Protein AF-A0A345Z5B4-F1 (afdb_monomer)

Organism: NCBI:txid216931

Secondary structure (DSSP, 8-state):
-----HHHHHHHHHHHHHTT-TT--SSPPPPHHHHHHHHHHHHHHHHHHHHHHHTT-TT--HHHHHIIIIIHHHHHHHHHHHHHHHHHHHHHHHHTTS-HHHHHHHHHHHHHTS-EEEEEEESSPPP-SS---TTTTS-TT----S---EEEEEETTEEEEEEEE-----BTTB-------EEEEEE--SS-----------SS----TT-EE---S-HHHHHH--EEES-HHHHHHHS-HHHHHHHHHHHTSTTS-EEEEEEEETTEEEEEEE-SS----TT--TT-----SSHHHHHHHHHHHHHHHHHHHHHHHHHHHHTT--

Nearest PDB structures (foldseek):
  4ccv-assembly1_A  TM=4.053E-01  e=4.012E+00  Oryctolagus cuniculus
  5mn2-assembly2_C  TM=2.863E-01  e=9.324E+00  synthetic construct
  9ink-assembly1_B  TM=1.672E-01  e=5.222E+00  Schistocerca gregaria

Solvent-accessible surface area (backbone atoms only — not comparable to full-atom values): 18717 Å² total; per-residue (Å²): 133,88,71,78,53,63,66,55,48,49,56,44,41,53,58,55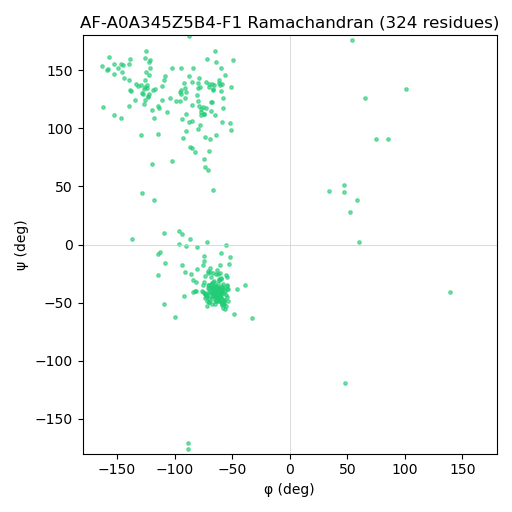,46,57,49,62,37,86,94,45,64,87,56,72,83,66,65,62,60,39,36,54,54,8,51,48,29,46,57,48,25,60,51,55,49,48,54,48,60,76,66,66,56,77,80,63,52,65,69,58,52,46,41,38,72,49,48,35,32,52,53,8,50,48,32,32,50,50,37,52,53,43,46,51,54,42,51,55,52,50,55,74,68,57,61,54,37,63,51,54,37,54,48,47,26,62,69,67,77,49,77,59,76,47,37,44,75,34,72,60,68,70,88,62,98,62,62,85,55,88,70,67,58,57,54,99,88,43,72,77,61,92,65,53,45,16,47,32,37,32,35,97,77,35,43,36,22,44,31,73,47,62,52,57,47,80,49,93,94,41,91,47,79,58,69,56,68,32,38,38,43,37,37,37,56,76,76,96,77,83,90,83,80,79,76,48,73,75,63,76,87,67,55,60,97,62,43,42,80,50,79,66,91,50,69,67,52,52,72,68,40,47,40,31,21,62,41,65,66,56,42,39,71,66,48,39,72,68,38,46,47,51,51,50,65,47,60,70,38,93,89,50,48,42,62,65,35,38,38,39,53,88,74,27,40,39,33,43,30,32,64,90,79,59,86,70,55,81,75,54,44,92,74,68,63,62,86,54,95,47,67,69,58,28,35,50,34,45,46,51,50,53,54,37,52,46,54,49,52,46,50,50,48,57,49,45,57,53,53,62,76,121

InterPro domains:
  IPR021484 Protein of unknown function DUF3137 [PF11335] (194-300)

Structure (mmCIF, N/CA/C/O backbone):
data_AF-A0A345Z5B4-F1
#
_entry.id   AF-A0A345Z5B4-F1
#
loop_
_atom_site.group_PDB
_atom_site.id
_atom_site.type_symbol
_atom_site.label_atom_id
_atom_site.label_alt_id
_atom_site.label_comp_id
_atom_site.label_asym_id
_atom_site.label_entity_id
_atom_site.label_seq_id
_atom_site.pdbx_PDB_ins_code
_atom_site.Cartn_x
_atom_site.Cartn_y
_atom_site.Cartn_z
_atom_site.occupancy
_atom_site.B_iso_or_equiv
_atom_site.auth_seq_id
_atom_site.auth_comp_id
_atom_site.auth_asym_id
_atom_site.auth_atom_id
_atom_site.pdbx_PDB_model_num
ATOM 1 N N . MET A 1 1 ? 2.939 -16.753 15.577 1.00 40.47 1 MET A N 1
ATOM 2 C CA . MET A 1 1 ? 3.025 -17.758 14.491 1.00 40.47 1 MET A CA 1
ATOM 3 C C . MET A 1 1 ? 3.775 -17.146 13.319 1.00 40.47 1 MET A C 1
ATOM 5 O O . MET A 1 1 ? 3.570 -15.964 13.060 1.00 40.47 1 MET A O 1
ATOM 9 N N . ASN A 1 2 ? 4.603 -17.920 12.612 1.00 48.94 2 ASN A N 1
ATOM 10 C CA . ASN A 1 2 ? 5.120 -17.500 11.307 1.00 48.94 2 ASN A CA 1
ATOM 11 C C . ASN A 1 2 ? 3.983 -17.633 10.288 1.00 48.94 2 ASN A C 1
ATOM 13 O O . ASN A 1 2 ? 3.526 -18.741 10.019 1.00 48.94 2 ASN A O 1
ATOM 17 N N . LYS A 1 3 ? 3.494 -16.504 9.770 1.00 66.25 3 LYS A N 1
ATOM 18 C CA . LYS A 1 3 ? 2.427 -16.466 8.761 1.00 66.25 3 LYS A CA 1
ATOM 19 C C . LYS A 1 3 ? 3.011 -16.937 7.427 1.00 66.25 3 LYS A C 1
ATOM 21 O O . LYS A 1 3 ? 3.948 -16.320 6.925 1.00 66.25 3 LYS A O 1
ATOM 26 N N . ASN A 1 4 ? 2.507 -18.050 6.893 1.00 73.81 4 ASN A N 1
ATOM 27 C CA . ASN A 1 4 ? 3.012 -18.620 5.646 1.00 73.81 4 ASN A CA 1
ATOM 28 C C . ASN A 1 4 ? 2.427 -17.863 4.444 1.00 73.81 4 ASN A C 1
ATOM 30 O O . ASN A 1 4 ? 1.297 -18.115 4.036 1.00 73.81 4 ASN A O 1
ATOM 34 N N . TYR A 1 5 ? 3.210 -16.941 3.887 1.00 83.69 5 TYR A N 1
ATOM 35 C CA . TYR A 1 5 ? 2.840 -16.164 2.705 1.00 83.69 5 TYR A CA 1
ATOM 36 C C . TYR A 1 5 ? 3.385 -16.752 1.385 1.00 83.69 5 TYR A C 1
ATOM 38 O O . TYR A 1 5 ? 3.303 -16.081 0.357 1.00 83.69 5 TYR A O 1
ATOM 46 N N . GLU A 1 6 ? 3.911 -17.984 1.350 1.00 85.38 6 GLU A N 1
ATOM 47 C CA . GLU A 1 6 ? 4.388 -18.586 0.088 1.00 85.38 6 GLU A CA 1
ATOM 48 C C . GLU A 1 6 ? 3.251 -18.765 -0.933 1.00 85.38 6 GLU A C 1
ATOM 50 O O . GLU A 1 6 ? 3.449 -18.545 -2.125 1.00 85.38 6 GLU A O 1
ATOM 55 N N . SER A 1 7 ? 2.025 -19.042 -0.475 1.00 88.00 7 SER A N 1
ATOM 56 C CA . SER A 1 7 ? 0.824 -19.047 -1.324 1.00 88.00 7 SER A CA 1
ATOM 57 C C . SER A 1 7 ? 0.539 -17.674 -1.947 1.00 88.00 7 SER A C 1
ATOM 59 O O . SER A 1 7 ? 0.210 -17.592 -3.127 1.00 88.00 7 SER A O 1
ATOM 61 N N . LEU A 1 8 ? 0.733 -16.582 -1.198 1.00 93.06 8 LEU A N 1
ATOM 62 C CA . LEU A 1 8 ? 0.648 -15.213 -1.718 1.00 93.06 8 LEU A CA 1
ATOM 63 C C . LEU A 1 8 ? 1.770 -14.930 -2.730 1.00 93.06 8 LEU A C 1
ATOM 65 O O . LEU A 1 8 ? 1.514 -14.306 -3.759 1.00 93.06 8 LEU A O 1
ATOM 69 N N . LYS A 1 9 ? 3.000 -15.396 -2.477 1.00 94.50 9 LYS A N 1
ATOM 70 C CA . LYS A 1 9 ? 4.123 -15.224 -3.411 1.00 94.50 9 LYS A CA 1
ATOM 71 C C . LYS A 1 9 ? 3.890 -15.975 -4.726 1.00 94.50 9 LYS A C 1
ATOM 73 O O . LYS A 1 9 ? 4.095 -15.396 -5.792 1.00 94.50 9 LYS A O 1
ATOM 78 N N . GLN A 1 10 ? 3.407 -17.214 -4.652 1.00 94.62 10 GLN A N 1
ATOM 79 C CA . GLN A 1 10 ? 3.037 -18.026 -5.811 1.00 94.62 10 GLN A CA 1
ATOM 80 C C . GLN A 1 10 ? 1.893 -17.383 -6.613 1.00 94.62 10 GLN A C 1
ATOM 82 O O . GLN A 1 10 ? 2.007 -17.240 -7.828 1.00 94.62 10 GLN A O 1
ATOM 87 N N . LEU A 1 11 ? 0.853 -16.883 -5.937 1.00 94.56 11 LEU A N 1
ATOM 88 C CA . LEU A 1 11 ? -0.276 -16.187 -6.568 1.00 94.56 11 LEU A CA 1
ATOM 89 C C . LEU A 1 11 ? 0.155 -14.928 -7.344 1.00 94.56 11 LEU A C 1
ATOM 91 O O . LEU A 1 11 ? -0.376 -14.641 -8.416 1.00 94.56 11 LEU A O 1
ATOM 95 N N . ILE A 1 12 ? 1.128 -14.179 -6.810 1.00 95.31 12 ILE A N 1
ATOM 96 C CA . ILE A 1 12 ? 1.732 -13.024 -7.493 1.00 95.31 12 ILE A CA 1
ATOM 97 C C . ILE A 1 12 ? 2.589 -13.486 -8.681 1.00 95.31 12 ILE A C 1
ATOM 99 O O . ILE A 1 12 ? 2.607 -12.814 -9.712 1.00 95.31 12 ILE A O 1
ATOM 103 N N . LYS A 1 13 ? 3.299 -14.615 -8.559 1.00 95.25 13 LYS A N 1
ATOM 104 C CA . LYS A 1 13 ? 4.126 -15.170 -9.639 1.00 95.25 13 LYS A CA 1
ATOM 105 C C . LYS A 1 13 ? 3.290 -15.598 -10.842 1.00 95.25 13 LYS A C 1
ATOM 107 O O . LYS A 1 13 ? 3.610 -15.192 -11.955 1.00 95.25 13 LYS A O 1
ATOM 112 N N . GLU A 1 14 ? 2.208 -16.333 -10.615 1.00 93.12 14 GLU A N 1
ATOM 113 C CA . GLU A 1 14 ? 1.293 -16.793 -11.668 1.00 93.12 14 GLU A CA 1
ATOM 114 C C . GLU A 1 14 ? 0.698 -15.614 -12.457 1.00 93.12 14 GLU A C 1
ATOM 116 O O . GLU A 1 14 ? 0.832 -15.564 -13.681 1.00 93.12 14 GLU A O 1
ATOM 121 N N . ASP A 1 15 ? 0.150 -14.609 -11.763 1.00 92.00 15 ASP A N 1
ATOM 122 C CA . ASP A 1 15 ? -0.402 -13.399 -12.390 1.00 92.00 15 ASP A CA 1
ATOM 123 C C . ASP A 1 15 ? 0.670 -12.577 -13.141 1.00 92.00 15 ASP A C 1
ATOM 125 O O . ASP A 1 15 ? 0.395 -12.019 -14.207 1.00 92.00 15 ASP A O 1
ATOM 129 N N . VAL A 1 16 ? 1.903 -12.489 -12.622 1.00 91.31 16 VAL A N 1
ATOM 130 C CA . VAL A 1 16 ? 3.012 -11.784 -13.299 1.00 91.31 16 VAL A CA 1
ATOM 131 C C . VAL A 1 16 ? 3.483 -12.537 -14.544 1.00 91.31 16 VAL A C 1
ATOM 133 O O . VAL A 1 16 ? 3.765 -11.901 -15.563 1.00 91.31 16 VAL A O 1
ATOM 136 N N . GLU A 1 17 ? 3.559 -13.867 -14.505 1.00 90.75 17 GLU A N 1
ATOM 137 C CA . GLU A 1 17 ? 3.902 -14.674 -15.678 1.00 90.75 17 GLU A CA 1
ATOM 138 C C . GLU A 1 17 ? 2.821 -14.587 -16.763 1.00 90.75 17 GLU A C 1
ATOM 140 O O . GLU A 1 17 ? 3.153 -14.363 -17.929 1.00 90.75 17 GLU A O 1
ATOM 145 N N . ASP A 1 18 ? 1.540 -14.676 -16.400 1.00 88.69 18 ASP A N 1
ATOM 146 C CA . ASP A 1 18 ? 0.411 -14.579 -17.339 1.00 88.69 18 ASP A CA 1
ATOM 147 C C . ASP A 1 18 ? 0.333 -13.227 -18.068 1.00 88.69 18 ASP A C 1
ATOM 149 O O . ASP A 1 18 ? -0.078 -13.173 -19.231 1.00 88.69 18 ASP A O 1
ATOM 153 N N . VAL A 1 19 ? 0.802 -12.141 -17.444 1.00 87.50 19 VAL A N 1
ATOM 154 C CA . VAL A 1 19 ? 0.941 -10.821 -18.090 1.00 87.50 19 VAL A CA 1
ATOM 155 C C . VAL A 1 19 ? 2.042 -10.790 -19.166 1.00 87.50 19 VAL A C 1
ATOM 157 O O . VAL A 1 19 ? 2.009 -9.920 -20.044 1.00 87.50 19 VAL A O 1
ATOM 160 N N . PHE A 1 20 ? 2.999 -11.725 -19.139 1.00 84.88 20 PHE A N 1
ATOM 161 C CA . PHE A 1 20 ? 4.126 -11.783 -20.081 1.00 84.88 20 PHE A CA 1
ATOM 162 C C . PHE A 1 20 ? 4.147 -13.011 -21.013 1.00 84.88 20 PHE A C 1
ATOM 164 O O . PHE A 1 20 ? 4.956 -13.013 -21.945 1.00 84.88 20 PHE A O 1
ATOM 171 N N . LYS A 1 21 ? 3.279 -14.019 -20.829 1.00 82.00 21 LYS A N 1
ATOM 172 C CA . LYS A 1 21 ? 3.204 -15.214 -21.699 1.00 82.00 21 LYS A CA 1
ATOM 173 C C . LYS A 1 21 ? 2.912 -14.853 -23.165 1.00 82.00 21 LYS A C 1
ATOM 175 O O . LYS A 1 21 ? 2.074 -14.007 -23.476 1.00 82.00 21 LYS A O 1
ATOM 180 N N . ASP A 1 22 ? 3.606 -15.524 -24.088 1.00 59.34 22 ASP A N 1
ATOM 181 C CA . ASP A 1 22 ? 3.708 -15.130 -25.503 1.00 59.34 22 ASP A CA 1
ATOM 182 C C . ASP A 1 22 ? 2.391 -15.104 -26.295 1.00 59.34 22 ASP A C 1
ATOM 184 O O . ASP A 1 22 ? 2.302 -14.354 -27.275 1.00 59.34 22 ASP A O 1
ATOM 188 N N . SER A 1 23 ? 1.394 -15.890 -25.878 1.00 48.19 23 SER A N 1
ATOM 189 C CA . SER A 1 23 ? 0.034 -15.919 -26.435 1.00 48.19 23 SER A CA 1
ATOM 190 C C . SER A 1 23 ? -0.824 -14.722 -26.008 1.00 48.19 23 SER A C 1
ATOM 192 O O . SER A 1 23 ? -1.833 -14.434 -26.645 1.00 48.19 23 SER A O 1
ATOM 194 N N . ASN A 1 24 ? -0.427 -14.007 -24.950 1.00 51.78 24 ASN A N 1
ATOM 195 C CA . ASN A 1 24 ? -1.251 -13.014 -24.265 1.00 51.78 24 ASN A CA 1
ATOM 196 C C . ASN A 1 24 ? -0.516 -11.666 -24.120 1.00 51.78 24 ASN A C 1
ATOM 198 O O . ASN A 1 24 ? -0.550 -11.023 -23.073 1.00 51.78 24 ASN A O 1
ATOM 202 N N . LYS A 1 25 ? 0.151 -11.222 -25.200 1.00 56.88 25 LYS A N 1
ATOM 203 C CA . LYS A 1 25 ? 0.990 -10.002 -25.308 1.00 56.88 25 LYS A CA 1
ATOM 204 C C . LYS A 1 25 ? 0.229 -8.664 -25.184 1.00 56.88 25 LYS A C 1
ATOM 206 O O . LYS A 1 25 ? 0.482 -7.713 -25.927 1.00 56.88 25 LYS A O 1
ATOM 211 N N . LYS A 1 26 ? -0.653 -8.539 -24.190 1.00 61.16 26 LYS A N 1
ATOM 212 C CA . LYS A 1 26 ? -1.357 -7.302 -23.806 1.00 61.16 26 LYS A CA 1
ATOM 213 C C . LYS A 1 26 ? -0.387 -6.142 -23.525 1.00 61.16 26 LYS A C 1
ATOM 215 O O . LYS A 1 26 ? -0.737 -4.971 -23.713 1.00 61.16 26 LYS A O 1
ATOM 220 N N . ILE A 1 27 ? 0.843 -6.457 -23.096 1.00 72.62 27 ILE A N 1
ATOM 221 C CA . ILE A 1 27 ? 1.906 -5.486 -22.824 1.00 72.62 27 ILE A CA 1
ATOM 222 C C . ILE A 1 27 ? 3.267 -5.999 -23.326 1.00 72.62 27 ILE A C 1
ATOM 224 O O . ILE A 1 27 ? 3.793 -6.991 -22.831 1.00 72.62 27 ILE A O 1
ATOM 228 N N . ARG A 1 28 ? 3.899 -5.273 -24.258 1.00 78.06 28 ARG A N 1
ATOM 229 C CA . ARG A 1 28 ? 5.297 -5.505 -24.664 1.00 78.06 28 ARG A CA 1
ATOM 230 C C . ARG A 1 28 ? 6.237 -4.582 -23.885 1.00 78.06 28 ARG A C 1
ATOM 232 O O . ARG A 1 28 ? 6.008 -3.376 -23.829 1.00 78.06 28 ARG A O 1
ATOM 239 N N . ARG A 1 29 ? 7.305 -5.143 -23.311 1.00 83.31 29 ARG A N 1
ATOM 240 C CA . ARG A 1 29 ? 8.368 -4.399 -22.606 1.00 83.31 29 ARG A CA 1
ATOM 241 C C . ARG A 1 29 ? 9.090 -3.422 -23.561 1.00 83.31 29 ARG A C 1
ATOM 243 O O . ARG A 1 29 ? 9.362 -3.812 -24.699 1.00 83.31 29 ARG A O 1
ATOM 250 N N . PRO A 1 30 ? 9.427 -2.188 -23.132 1.00 84.38 30 PRO A N 1
ATOM 251 C CA . PRO A 1 30 ? 10.140 -1.219 -23.968 1.00 84.38 30 PRO A CA 1
ATOM 252 C C . PRO A 1 30 ? 11.573 -1.686 -24.246 1.00 84.38 30 PRO A C 1
ATOM 254 O O . PRO A 1 30 ? 12.263 -2.173 -23.345 1.00 84.38 30 PRO A O 1
ATOM 257 N N . TRP A 1 31 ? 12.048 -1.524 -25.483 1.00 86.81 31 TRP A N 1
ATOM 258 C CA . TRP A 1 31 ? 13.396 -1.962 -25.851 1.00 86.81 31 TRP A CA 1
ATOM 259 C C . TRP A 1 31 ? 14.455 -0.984 -25.334 1.00 86.81 31 TRP A C 1
ATOM 261 O O . TRP A 1 31 ? 14.513 0.173 -25.748 1.00 86.81 31 TRP A O 1
ATOM 271 N N . LEU A 1 32 ? 15.321 -1.470 -24.441 1.00 87.44 32 LEU A N 1
ATOM 272 C CA . LEU A 1 32 ? 16.385 -0.679 -23.813 1.00 87.44 32 LEU A CA 1
ATOM 273 C C . LEU A 1 32 ? 17.390 -0.103 -24.826 1.00 87.44 32 LEU A C 1
ATOM 275 O O . LEU A 1 32 ? 17.999 0.928 -24.549 1.00 87.44 32 LEU A O 1
ATOM 279 N N . GLY A 1 33 ? 17.530 -0.735 -25.998 1.00 86.50 33 GLY A N 1
ATOM 280 C CA . GLY A 1 33 ? 18.405 -0.267 -27.073 1.00 86.50 33 GLY A CA 1
ATOM 281 C C . GLY A 1 33 ? 18.117 1.174 -27.493 1.00 86.50 33 GLY A C 1
ATOM 282 O O . GLY A 1 33 ? 19.061 1.934 -27.662 1.00 86.50 33 GLY A O 1
ATOM 283 N N . PHE A 1 34 ? 16.849 1.606 -27.534 1.00 88.12 34 PHE A N 1
ATOM 284 C CA . PHE A 1 34 ? 16.505 3.001 -27.848 1.00 88.12 34 PHE A CA 1
ATOM 285 C C . PHE A 1 34 ? 17.103 4.002 -26.847 1.00 88.12 34 PHE A C 1
ATOM 287 O O . PHE A 1 34 ? 17.587 5.055 -27.250 1.00 88.12 34 PHE A O 1
ATOM 294 N N . PHE A 1 35 ? 17.136 3.668 -25.553 1.00 90.38 35 PHE A N 1
ATOM 295 C CA . PHE A 1 35 ? 17.764 4.527 -24.547 1.00 90.38 35 PHE A CA 1
ATOM 296 C C . PHE A 1 35 ? 19.290 4.513 -24.651 1.00 90.38 35 PHE A C 1
ATOM 298 O O . PHE A 1 35 ? 19.911 5.569 -24.598 1.00 90.38 35 PHE A O 1
ATOM 305 N N . ILE A 1 36 ? 19.891 3.331 -24.823 1.00 91.38 36 ILE A N 1
ATOM 306 C CA . ILE A 1 36 ? 21.351 3.179 -24.910 1.00 91.38 36 ILE A CA 1
ATOM 307 C C . ILE A 1 36 ? 21.888 3.890 -26.159 1.00 91.38 36 ILE A C 1
ATOM 309 O O . ILE A 1 36 ? 22.771 4.732 -26.038 1.00 91.38 36 ILE A O 1
ATOM 313 N N . ILE A 1 37 ? 21.309 3.624 -27.334 1.00 91.19 37 ILE A N 1
ATOM 314 C CA . ILE A 1 37 ? 21.655 4.304 -28.591 1.00 91.19 37 ILE A CA 1
ATOM 315 C C . ILE A 1 37 ? 21.397 5.810 -28.460 1.00 91.19 37 ILE A C 1
ATOM 317 O O . ILE A 1 37 ? 22.245 6.606 -28.852 1.00 91.19 37 ILE A O 1
ATOM 321 N N . GLY A 1 38 ? 20.276 6.207 -27.847 1.00 89.25 38 GLY A N 1
ATOM 322 C CA . GLY A 1 38 ? 19.945 7.611 -27.618 1.00 89.25 38 GLY A CA 1
ATOM 323 C C . GLY A 1 38 ? 21.015 8.365 -26.822 1.00 89.25 38 GLY A C 1
ATOM 324 O O . GLY A 1 38 ? 21.512 9.398 -27.265 1.00 89.25 38 GLY A O 1
ATOM 325 N N . VAL A 1 39 ? 21.427 7.808 -25.681 1.00 91.38 39 VAL A N 1
ATOM 326 C CA . VAL A 1 39 ? 22.487 8.369 -24.826 1.00 91.38 39 VAL A CA 1
ATOM 327 C C . VAL A 1 39 ? 23.852 8.349 -25.522 1.00 91.38 39 VAL A C 1
ATOM 329 O O . VAL A 1 39 ? 24.583 9.335 -25.445 1.00 91.38 39 VAL A O 1
ATOM 332 N N . ILE A 1 40 ? 24.185 7.275 -26.246 1.00 91.69 40 ILE A N 1
ATOM 333 C CA . ILE A 1 40 ? 25.433 7.174 -27.017 1.00 91.69 40 ILE A CA 1
ATOM 334 C C . ILE A 1 40 ? 25.518 8.282 -28.076 1.00 91.69 40 ILE A C 1
ATOM 336 O O . ILE A 1 40 ? 26.547 8.947 -28.163 1.00 91.69 40 ILE A O 1
ATOM 340 N N . LEU A 1 41 ? 24.446 8.537 -28.833 1.00 89.94 41 LEU A N 1
ATOM 341 C CA . LEU A 1 41 ? 24.424 9.591 -29.856 1.00 89.94 41 LEU A CA 1
ATOM 342 C C . LEU A 1 41 ? 24.569 11.004 -29.263 1.00 89.94 41 LEU A C 1
ATOM 344 O O . LEU A 1 41 ? 25.235 11.843 -29.867 1.00 89.94 41 LEU A O 1
ATOM 348 N N . ILE A 1 42 ? 24.009 11.254 -28.072 1.00 90.06 42 ILE A N 1
ATOM 349 C CA . ILE A 1 42 ? 24.168 12.530 -27.350 1.00 90.06 42 ILE A CA 1
ATOM 350 C C . ILE A 1 42 ? 25.610 12.718 -26.852 1.00 90.06 42 ILE A C 1
ATOM 352 O O . ILE A 1 42 ? 26.128 13.827 -26.918 1.00 90.06 42 ILE A O 1
ATOM 356 N N . ILE A 1 43 ? 26.257 11.663 -26.341 1.00 89.12 43 ILE A N 1
ATOM 357 C CA . ILE A 1 43 ? 27.587 11.759 -25.709 1.00 89.12 43 ILE A CA 1
ATOM 358 C C . ILE A 1 43 ? 28.725 11.709 -26.737 1.00 89.12 43 ILE A C 1
ATOM 360 O O . ILE A 1 43 ? 29.692 12.458 -26.614 1.00 89.12 43 ILE A O 1
ATOM 364 N N . ILE A 1 44 ? 28.632 10.858 -27.762 1.00 86.69 44 ILE A N 1
ATOM 365 C CA . ILE A 1 44 ? 29.707 10.695 -28.753 1.00 86.69 44 ILE A CA 1
ATOM 366 C C . ILE A 1 44 ? 29.771 11.885 -29.724 1.00 86.69 44 ILE A C 1
ATOM 368 O O . ILE A 1 44 ? 30.869 12.269 -30.123 1.00 86.69 44 ILE A O 1
ATOM 372 N N . SER A 1 45 ? 28.638 12.520 -30.049 1.00 83.50 45 SER A N 1
ATOM 373 C CA . SER A 1 45 ? 28.578 13.727 -30.892 1.00 83.50 45 SER A CA 1
ATOM 374 C C . SER A 1 45 ? 29.576 14.835 -30.473 1.00 83.50 45 SER A C 1
ATOM 376 O O . SER A 1 45 ? 30.454 15.163 -31.281 1.00 83.50 45 SER A O 1
ATOM 378 N N . PRO A 1 46 ? 29.533 15.383 -29.238 1.00 81.00 46 PRO A N 1
ATOM 379 C CA . PRO A 1 46 ? 30.451 16.438 -28.809 1.00 81.00 46 PRO A CA 1
ATOM 380 C C . PRO A 1 46 ? 31.891 15.944 -28.613 1.00 81.00 46 PRO A C 1
ATOM 382 O O . PRO A 1 46 ? 32.816 16.742 -28.743 1.00 81.00 46 PRO A O 1
ATOM 385 N N . ILE A 1 47 ? 32.111 14.650 -28.344 1.00 84.56 47 ILE A N 1
ATOM 386 C CA . ILE A 1 47 ? 33.461 14.069 -28.232 1.00 84.56 47 ILE A CA 1
ATOM 387 C C . ILE A 1 47 ? 34.136 14.022 -29.609 1.00 84.56 47 ILE A C 1
ATOM 389 O O . ILE A 1 47 ? 35.256 14.510 -29.753 1.00 84.56 47 ILE A O 1
ATOM 393 N N . ILE A 1 48 ? 33.448 13.503 -30.634 1.00 81.94 48 ILE A N 1
ATOM 394 C CA . ILE A 1 48 ? 33.951 13.511 -32.017 1.00 81.94 48 ILE A CA 1
ATOM 395 C C . ILE A 1 48 ? 34.164 14.955 -32.484 1.00 81.94 48 ILE A C 1
ATOM 397 O O . ILE A 1 48 ? 35.218 15.266 -33.032 1.00 81.94 48 ILE A O 1
ATOM 401 N N . TRP A 1 49 ? 33.213 15.855 -32.214 1.00 78.69 49 TRP A N 1
ATOM 402 C CA . TRP A 1 49 ? 33.360 17.277 -32.535 1.00 78.69 49 TRP A CA 1
ATOM 403 C C . TRP A 1 49 ? 34.604 17.904 -31.886 1.00 78.69 49 TRP A C 1
ATOM 405 O O . TRP A 1 49 ? 35.407 18.532 -32.577 1.00 78.69 49 TRP A O 1
ATOM 415 N N . GLY A 1 50 ? 34.813 17.675 -30.586 1.00 80.56 50 GLY A N 1
ATOM 416 C CA . GLY A 1 50 ? 35.991 18.147 -29.858 1.00 80.56 50 GLY A CA 1
ATOM 417 C C . GLY A 1 50 ? 37.297 17.658 -30.485 1.00 80.56 50 GLY A C 1
ATOM 418 O O . GLY A 1 50 ? 38.174 18.470 -30.771 1.00 80.56 50 GLY A O 1
ATOM 419 N N . ILE A 1 51 ? 37.398 16.362 -30.797 1.00 81.75 51 ILE A N 1
ATOM 420 C CA . ILE A 1 51 ? 38.586 15.771 -31.437 1.00 81.75 51 ILE A CA 1
ATOM 421 C C . ILE A 1 51 ? 38.833 16.378 -32.830 1.00 81.75 51 ILE A C 1
ATOM 423 O O . ILE A 1 51 ? 39.964 16.750 -33.146 1.00 81.75 51 ILE A O 1
ATOM 427 N N . LEU A 1 52 ? 37.790 16.541 -33.650 1.00 75.00 52 LEU A N 1
ATOM 428 C CA . LEU A 1 52 ? 37.908 17.108 -35.001 1.00 75.00 52 LEU A CA 1
ATOM 429 C C . LEU A 1 52 ? 38.283 18.599 -34.995 1.00 75.00 52 LEU A C 1
ATOM 431 O O . LEU A 1 52 ? 39.031 19.049 -35.861 1.00 75.00 52 LEU A O 1
ATOM 435 N N . THR A 1 53 ? 37.812 19.365 -34.007 1.00 73.56 53 THR A N 1
ATOM 436 C CA . THR A 1 53 ? 38.228 20.769 -33.837 1.00 73.56 53 THR A CA 1
ATOM 437 C C . THR A 1 53 ? 39.651 20.896 -33.291 1.00 73.56 53 THR A C 1
ATOM 439 O O . THR A 1 53 ? 40.426 21.690 -33.815 1.00 73.56 53 THR A O 1
ATOM 442 N N . ALA A 1 54 ? 40.040 20.078 -32.307 1.00 76.81 54 ALA A N 1
ATOM 443 C CA . ALA A 1 54 ? 41.377 20.110 -31.709 1.00 76.81 54 ALA A CA 1
ATOM 444 C C . ALA A 1 54 ? 42.492 19.631 -32.659 1.00 76.81 54 ALA A C 1
ATOM 446 O O . ALA A 1 54 ? 43.649 20.002 -32.488 1.00 76.81 54 ALA A O 1
ATOM 447 N N . THR A 1 55 ? 42.156 18.826 -33.672 1.00 76.12 55 THR A N 1
ATOM 448 C CA . THR A 1 55 ? 43.106 18.332 -34.687 1.00 76.12 55 THR A CA 1
ATOM 449 C C . THR A 1 55 ? 43.304 19.286 -35.871 1.00 76.12 55 THR A C 1
ATOM 451 O O . THR A 1 55 ? 44.022 18.941 -36.807 1.00 76.12 55 THR A O 1
ATOM 454 N N . ASN A 1 56 ? 42.702 20.486 -35.847 1.00 63.00 56 ASN A N 1
ATOM 455 C CA . ASN A 1 56 ? 42.797 21.504 -36.905 1.00 63.00 56 ASN A CA 1
ATOM 456 C C . ASN A 1 56 ? 42.464 20.995 -38.328 1.00 63.00 56 ASN A C 1
ATOM 458 O O . ASN A 1 56 ? 42.919 21.564 -39.321 1.00 63.00 56 ASN A O 1
ATOM 462 N N . GLN A 1 57 ? 41.614 19.967 -38.455 1.00 60.25 57 GLN A N 1
ATOM 463 C CA . GLN A 1 57 ? 41.113 19.484 -39.749 1.00 60.25 57 GLN A CA 1
ATOM 464 C C . GLN A 1 57 ? 40.055 20.447 -40.318 1.00 60.25 57 GLN A C 1
ATOM 466 O O . GLN A 1 57 ? 38.848 20.184 -40.310 1.00 60.25 57 GLN A O 1
ATOM 471 N N . ALA A 1 58 ? 40.521 21.601 -40.804 1.00 52.94 58 ALA A N 1
ATOM 472 C CA . ALA A 1 58 ? 39.690 22.708 -41.280 1.00 52.94 58 ALA A CA 1
ATOM 473 C C . ALA A 1 58 ? 38.677 22.286 -42.365 1.00 52.94 58 ALA A C 1
ATOM 475 O O . ALA A 1 58 ? 37.536 22.761 -42.365 1.00 52.94 58 ALA A O 1
ATOM 476 N N . GLU A 1 59 ? 39.067 21.334 -43.218 1.00 59.94 59 GLU A N 1
ATOM 477 C CA . GLU A 1 59 ? 38.315 20.840 -44.380 1.00 59.94 59 GLU A CA 1
ATOM 478 C C . GLU A 1 59 ? 37.085 19.975 -44.047 1.00 59.94 59 GLU A C 1
ATOM 480 O O . GLU A 1 59 ? 36.383 19.532 -44.957 1.00 59.94 59 GLU A O 1
ATOM 485 N N . PHE A 1 60 ? 36.751 19.756 -42.767 1.00 62.38 60 PHE A N 1
ATOM 486 C CA . PHE A 1 60 ? 35.511 19.058 -42.411 1.00 62.38 60 PHE A CA 1
ATOM 487 C C . PHE A 1 60 ? 34.283 19.804 -42.969 1.00 62.38 60 PHE A C 1
ATOM 489 O O . PHE A 1 60 ? 33.898 20.864 -42.464 1.00 62.38 60 PHE A O 1
ATOM 496 N N . ASN A 1 61 ? 33.676 19.258 -44.028 1.00 72.94 61 ASN A N 1
ATOM 497 C CA . ASN A 1 61 ? 32.548 19.850 -44.753 1.00 72.94 61 ASN A CA 1
ATOM 498 C C . ASN A 1 61 ? 31.416 20.251 -43.787 1.00 72.94 61 ASN A C 1
ATOM 500 O O . ASN A 1 61 ? 31.045 19.474 -42.905 1.00 72.94 61 ASN A O 1
ATOM 504 N N . SER A 1 62 ? 30.856 21.452 -43.976 1.00 72.75 62 SER A N 1
ATOM 505 C CA . SER A 1 62 ? 29.773 22.024 -43.160 1.00 72.75 62 SER A CA 1
ATOM 506 C C . SER A 1 62 ? 28.630 21.036 -42.884 1.00 72.75 62 SER A C 1
ATOM 508 O O . SER A 1 62 ? 28.150 20.950 -41.756 1.00 72.75 62 SER A O 1
ATOM 510 N N . TRP A 1 63 ? 28.266 20.197 -43.861 1.00 76.38 63 TRP A N 1
ATOM 511 C CA . TRP A 1 63 ? 27.248 19.155 -43.687 1.00 76.38 63 TRP A CA 1
ATOM 512 C C . TRP A 1 63 ? 27.581 18.127 -42.599 1.00 76.38 63 TRP A C 1
ATOM 514 O O . TRP A 1 63 ? 26.703 17.772 -41.815 1.00 76.38 63 TRP A O 1
ATOM 524 N N . TRP A 1 64 ? 28.840 17.695 -42.482 1.00 77.06 64 TRP A N 1
ATOM 525 C CA . TRP A 1 64 ? 29.272 16.819 -41.388 1.00 77.06 64 TRP A CA 1
ATOM 526 C C . TRP A 1 64 ? 29.287 17.549 -40.043 1.00 77.06 64 TRP A C 1
ATOM 528 O O . TRP A 1 64 ? 28.928 16.954 -39.028 1.00 77.06 64 TRP A O 1
ATOM 538 N N . LYS A 1 65 ? 29.635 18.844 -40.031 1.00 74.62 65 LYS A N 1
ATOM 539 C CA . LYS A 1 65 ? 29.578 19.689 -38.825 1.00 74.62 65 LYS A CA 1
ATOM 540 C C . LYS A 1 65 ? 28.131 19.790 -38.305 1.00 74.62 65 LYS A C 1
ATOM 542 O O . LYS A 1 65 ? 27.881 19.542 -37.128 1.00 74.62 65 LYS A O 1
ATOM 547 N N . ILE A 1 66 ? 27.169 20.043 -39.198 1.00 78.50 66 ILE A N 1
ATOM 548 C CA . ILE A 1 66 ? 25.722 20.061 -38.908 1.00 78.50 66 ILE A CA 1
ATOM 549 C C . ILE A 1 66 ? 25.230 18.683 -38.437 1.00 78.50 66 ILE A C 1
ATOM 551 O O . ILE A 1 66 ? 24.520 18.593 -37.432 1.00 78.50 66 ILE A O 1
ATOM 555 N N . LEU A 1 67 ? 25.620 17.604 -39.124 1.00 81.56 67 LEU A N 1
ATOM 556 C CA . LEU A 1 67 ? 25.200 16.244 -38.781 1.00 81.56 67 LEU A CA 1
ATOM 557 C C . LEU A 1 67 ? 25.673 15.840 -37.379 1.00 81.56 67 LEU A C 1
ATOM 559 O O . LEU A 1 67 ? 24.867 15.372 -36.575 1.00 81.56 67 LEU A O 1
ATOM 563 N N . LEU A 1 68 ? 26.952 16.061 -37.069 1.00 80.00 68 LEU A N 1
ATOM 564 C CA . LEU A 1 68 ? 27.525 15.723 -35.769 1.00 80.00 68 LEU A CA 1
ATOM 565 C C . LEU A 1 68 ? 26.948 16.591 -34.650 1.00 80.00 68 LEU A C 1
ATOM 567 O O . LEU A 1 68 ? 26.497 16.035 -33.656 1.00 80.00 68 LEU A O 1
ATOM 571 N N . VAL A 1 69 ? 26.944 17.920 -34.789 1.00 79.62 69 VAL A N 1
ATOM 572 C CA . VAL A 1 69 ? 26.621 18.840 -33.679 1.00 79.62 69 VAL A CA 1
ATOM 573 C C . VAL A 1 69 ? 25.114 19.013 -33.462 1.00 79.62 69 VAL A C 1
ATOM 575 O O . VAL A 1 69 ? 24.688 19.188 -32.324 1.00 79.62 69 VAL A O 1
ATOM 578 N N . MET A 1 70 ? 24.292 18.948 -34.516 1.00 81.38 70 MET A N 1
ATOM 579 C CA . MET A 1 70 ? 22.837 19.141 -34.405 1.00 81.38 70 MET A CA 1
ATOM 580 C C . MET A 1 70 ? 22.042 17.849 -34.616 1.00 81.38 70 MET A C 1
ATOM 582 O O . MET A 1 70 ? 21.202 17.511 -33.783 1.00 81.38 70 MET A O 1
ATOM 586 N N . VAL A 1 71 ? 22.290 17.102 -35.696 1.00 86.19 71 VAL A N 1
ATOM 587 C CA . VAL A 1 71 ? 21.401 15.985 -36.073 1.00 86.19 71 VAL A CA 1
ATOM 588 C C . VAL A 1 71 ? 21.535 14.789 -35.123 1.00 86.19 71 VAL A C 1
ATOM 590 O O . VAL A 1 71 ? 20.518 14.294 -34.633 1.00 86.19 71 VAL A O 1
ATOM 593 N N . LEU A 1 72 ? 22.755 14.333 -34.809 1.00 88.25 72 LEU A N 1
ATOM 594 C CA . LEU A 1 72 ? 22.939 13.165 -33.933 1.00 88.25 72 LEU A CA 1
ATOM 595 C C . LEU A 1 72 ? 22.427 13.386 -32.492 1.00 88.25 72 LEU A C 1
ATOM 597 O O . LEU A 1 72 ? 21.712 12.505 -32.011 1.00 88.25 72 LEU A O 1
ATOM 601 N N . PRO A 1 73 ? 22.668 14.527 -31.807 1.00 89.56 73 PRO A N 1
ATOM 602 C CA . PRO A 1 73 ? 22.074 14.794 -30.495 1.00 89.56 73 PRO A CA 1
ATOM 603 C C . PRO A 1 73 ? 20.550 14.874 -30.516 1.00 89.56 73 PRO A C 1
ATOM 605 O O . PRO A 1 73 ? 19.914 14.375 -29.591 1.00 89.56 73 PRO A O 1
ATOM 608 N N . VAL A 1 74 ? 19.949 15.448 -31.565 1.00 90.69 74 VAL A N 1
ATOM 609 C CA . VAL A 1 74 ? 18.483 15.533 -31.696 1.00 90.69 74 VAL A CA 1
ATOM 610 C C . VAL A 1 74 ? 17.868 14.146 -31.901 1.00 90.69 74 VAL A C 1
ATOM 612 O O . VAL A 1 74 ? 16.905 13.804 -31.212 1.00 90.69 74 VAL A O 1
ATOM 615 N N . ILE A 1 75 ? 18.455 13.303 -32.760 1.00 92.44 75 ILE A N 1
ATOM 616 C CA . ILE A 1 75 ? 18.044 11.893 -32.902 1.00 92.44 75 ILE A CA 1
ATOM 617 C C . ILE A 1 75 ? 18.250 11.142 -31.578 1.00 92.44 75 ILE A C 1
ATOM 619 O O . ILE A 1 75 ? 17.371 10.398 -31.143 1.00 92.44 75 ILE A O 1
ATOM 623 N N . GLY A 1 76 ? 19.378 11.364 -30.900 1.00 91.12 76 GLY A N 1
ATOM 624 C CA . GLY A 1 76 ? 19.685 10.725 -29.624 1.00 91.12 76 GLY A CA 1
ATOM 625 C C . GLY A 1 76 ? 18.680 11.075 -28.521 1.00 91.12 76 GLY A C 1
ATOM 626 O O . GLY A 1 76 ? 18.144 10.187 -27.850 1.00 91.12 76 GLY A O 1
ATOM 627 N N . ALA A 1 77 ? 18.348 12.361 -28.395 1.00 91.81 77 ALA A N 1
ATOM 628 C CA . ALA A 1 77 ? 17.332 12.871 -27.480 1.00 91.81 77 ALA A CA 1
ATOM 629 C C . ALA A 1 77 ? 15.931 12.343 -27.824 1.00 91.81 77 ALA A C 1
ATOM 631 O O . ALA A 1 77 ? 15.188 11.956 -26.919 1.00 91.81 77 ALA A O 1
ATOM 632 N N . PHE A 1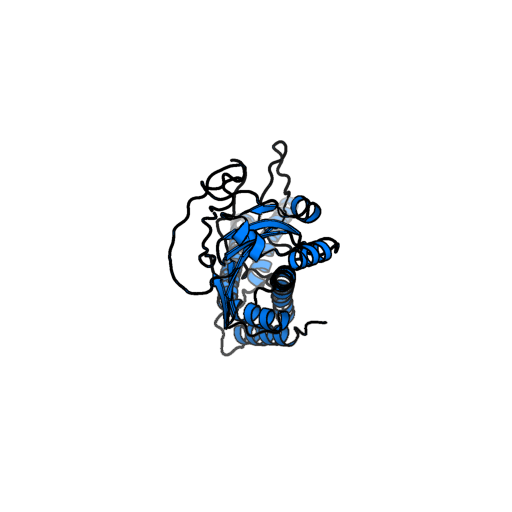 78 ? 15.589 12.251 -29.114 1.00 94.69 78 PHE A N 1
ATOM 633 C CA . PHE A 1 78 ? 14.330 11.658 -29.564 1.00 94.69 78 PHE A CA 1
ATOM 634 C C . PHE A 1 78 ? 14.221 10.178 -29.167 1.00 94.69 78 PHE A C 1
ATOM 636 O O . PHE A 1 78 ? 13.223 9.786 -28.564 1.00 94.69 78 PHE A O 1
ATOM 643 N N . LEU A 1 79 ? 15.250 9.360 -29.420 1.00 93.06 79 LEU A N 1
ATOM 644 C CA . LEU A 1 79 ? 15.252 7.935 -29.057 1.00 93.06 79 LEU A CA 1
ATOM 645 C C . LEU A 1 79 ? 15.194 7.718 -27.535 1.00 93.06 79 LEU A C 1
ATOM 647 O O . LEU A 1 79 ? 14.424 6.878 -27.054 1.00 93.06 79 LEU A O 1
ATOM 651 N N . ALA A 1 80 ? 15.948 8.508 -26.764 1.00 90.81 80 ALA A N 1
ATOM 652 C CA . ALA A 1 80 ? 15.917 8.457 -25.305 1.00 90.81 80 ALA A CA 1
ATOM 653 C C . ALA A 1 80 ? 14.549 8.892 -24.741 1.00 90.81 80 ALA A C 1
ATOM 655 O O . ALA A 1 80 ? 13.999 8.211 -23.871 1.00 90.81 80 ALA A O 1
ATOM 656 N N . GLY A 1 81 ? 13.963 9.975 -25.262 1.00 91.94 81 GLY A N 1
ATOM 657 C CA . GLY A 1 81 ? 12.633 10.459 -24.882 1.00 91.94 81 GLY A CA 1
ATOM 658 C C . GLY A 1 81 ? 11.516 9.479 -25.254 1.00 91.94 81 GLY A C 1
ATOM 659 O O . GLY A 1 81 ? 10.662 9.165 -24.422 1.00 91.94 81 GLY A O 1
ATOM 660 N N . PHE A 1 82 ? 11.567 8.909 -26.459 1.00 92.12 82 PHE A N 1
ATOM 661 C CA . PHE A 1 82 ? 10.638 7.882 -26.932 1.00 92.12 82 PHE A CA 1
ATOM 662 C C . PHE A 1 82 ? 10.660 6.637 -26.034 1.00 92.12 82 PHE A C 1
ATOM 664 O O . PHE A 1 82 ? 9.598 6.137 -25.655 1.00 92.12 82 PHE A O 1
ATOM 671 N N . TYR A 1 83 ? 11.843 6.191 -25.592 1.00 91.75 83 TYR A N 1
ATOM 672 C CA . TYR A 1 83 ? 11.952 5.128 -24.590 1.00 91.75 83 TYR A CA 1
ATOM 673 C C . TYR A 1 83 ? 11.277 5.501 -23.257 1.00 91.75 83 TYR A C 1
ATOM 675 O O . TYR A 1 83 ? 10.571 4.666 -22.692 1.00 91.75 83 TYR A O 1
ATOM 683 N N . GLN A 1 84 ? 11.430 6.733 -22.755 1.00 89.62 84 GLN A N 1
ATOM 684 C CA . GLN A 1 84 ? 10.766 7.155 -21.509 1.00 89.62 84 GLN A CA 1
ATOM 685 C C . GLN A 1 84 ? 9.236 7.217 -21.650 1.00 89.62 84 GLN A C 1
ATOM 687 O O . GLN A 1 84 ? 8.516 6.828 -20.723 1.00 89.62 84 GLN A O 1
ATOM 692 N N . ILE A 1 85 ? 8.724 7.627 -22.815 1.00 90.31 85 ILE A N 1
ATOM 693 C CA . ILE A 1 85 ? 7.287 7.590 -23.136 1.00 90.31 85 ILE A CA 1
ATOM 694 C C . ILE A 1 85 ? 6.789 6.136 -23.159 1.00 90.31 85 ILE A C 1
ATOM 696 O O . ILE A 1 85 ? 5.809 5.813 -22.479 1.00 90.31 85 ILE A O 1
ATOM 700 N N . GLN A 1 86 ? 7.489 5.234 -23.860 1.00 90.25 86 GLN A N 1
ATOM 701 C CA . GLN A 1 86 ? 7.148 3.807 -23.866 1.00 90.25 86 GLN A CA 1
ATOM 702 C C . GLN A 1 86 ? 7.195 3.201 -22.458 1.00 90.25 86 GLN A C 1
ATOM 704 O O . GLN A 1 86 ? 6.259 2.506 -22.073 1.00 90.25 86 GLN A O 1
ATOM 709 N N . LEU A 1 87 ? 8.234 3.484 -21.666 1.00 88.56 87 LEU A N 1
ATOM 710 C CA . LEU A 1 87 ? 8.389 2.978 -20.298 1.00 88.56 87 LEU A CA 1
ATOM 711 C C . LEU A 1 87 ? 7.286 3.488 -19.361 1.00 88.56 87 LEU A C 1
ATOM 713 O O . LEU A 1 87 ? 6.804 2.737 -18.512 1.00 88.56 87 LEU A O 1
ATOM 717 N N . THR A 1 88 ? 6.853 4.737 -19.526 1.00 88.38 88 THR A N 1
ATOM 718 C CA . THR A 1 88 ? 5.746 5.319 -18.751 1.00 88.38 88 THR A CA 1
ATOM 719 C C . THR A 1 88 ? 4.418 4.646 -19.099 1.00 88.38 88 THR A C 1
ATOM 721 O O . THR A 1 88 ? 3.686 4.222 -18.203 1.00 88.38 88 THR A O 1
ATOM 724 N N . ASN A 1 89 ? 4.126 4.474 -20.390 1.00 88.44 89 ASN A N 1
ATOM 725 C CA . ASN A 1 89 ? 2.905 3.808 -20.850 1.00 88.44 89 ASN A CA 1
ATOM 726 C C . ASN A 1 89 ? 2.900 2.308 -20.510 1.00 88.44 89 ASN A C 1
ATOM 728 O O . ASN A 1 89 ? 1.870 1.773 -20.102 1.00 88.44 89 ASN A O 1
ATOM 732 N N . PHE A 1 90 ? 4.058 1.651 -20.588 1.00 88.62 90 PHE A N 1
ATOM 733 C CA . PHE A 1 90 ? 4.270 0.280 -20.132 1.00 88.62 90 PHE A CA 1
ATOM 734 C C . PHE A 1 90 ? 3.954 0.128 -18.638 1.00 88.62 90 PHE A C 1
ATOM 736 O O . PHE A 1 90 ? 3.146 -0.724 -18.274 1.00 88.62 90 PHE A O 1
ATOM 743 N N . LYS A 1 91 ? 4.527 0.981 -17.773 1.00 87.12 91 LYS A N 1
ATOM 744 C CA . LYS A 1 91 ? 4.279 0.943 -16.319 1.00 87.12 91 LYS A CA 1
ATOM 745 C C . LYS A 1 91 ? 2.802 1.156 -15.983 1.00 87.12 91 LYS A C 1
ATOM 747 O O . LYS A 1 91 ? 2.272 0.427 -15.150 1.00 87.12 91 LYS A O 1
ATOM 752 N N . LYS A 1 92 ? 2.131 2.101 -16.657 1.00 86.06 92 LYS A N 1
ATOM 753 C CA . LYS A 1 92 ? 0.680 2.327 -16.512 1.00 86.06 92 LYS A CA 1
ATOM 754 C C . LYS A 1 92 ? -0.125 1.070 -16.859 1.00 86.06 92 LYS A C 1
ATOM 756 O O . LYS A 1 92 ? -0.940 0.649 -16.048 1.00 86.06 92 LYS A O 1
ATOM 761 N N . LYS A 1 93 ? 0.145 0.444 -18.014 1.00 87.38 93 LYS A N 1
ATOM 762 C CA . LYS A 1 93 ? -0.522 -0.805 -18.422 1.00 87.38 93 LYS A CA 1
ATOM 763 C C . LYS A 1 93 ? -0.249 -1.963 -17.458 1.00 87.38 93 LYS A C 1
ATOM 765 O O . LYS A 1 93 ? -1.162 -2.719 -17.154 1.00 87.38 93 LYS A O 1
ATOM 770 N N . LEU A 1 94 ? 0.987 -2.103 -16.971 1.00 87.69 94 LEU A N 1
ATOM 771 C CA . LEU A 1 94 ? 1.369 -3.175 -16.045 1.00 87.69 94 LEU A CA 1
ATOM 772 C C . LEU A 1 94 ? 0.610 -3.038 -14.717 1.00 87.69 94 LEU A C 1
ATOM 774 O O . LEU A 1 94 ? 0.002 -3.997 -14.247 1.00 87.69 94 LEU A O 1
ATOM 778 N N . LYS A 1 95 ? 0.550 -1.814 -14.179 1.00 85.31 95 LYS A N 1
ATOM 779 C CA . LYS A 1 95 ? -0.236 -1.473 -12.987 1.00 85.31 95 LYS A CA 1
ATOM 780 C C . LYS A 1 95 ? -1.742 -1.735 -13.157 1.00 85.31 95 LYS A C 1
ATOM 782 O O . LYS A 1 95 ? -2.395 -2.050 -12.176 1.00 85.31 95 LYS A O 1
ATOM 787 N N . SER A 1 96 ? -2.284 -1.661 -14.378 1.00 84.56 96 SER A N 1
ATOM 788 C CA . SER A 1 96 ? -3.692 -1.978 -14.677 1.00 84.56 96 SER A CA 1
ATOM 789 C C . SER A 1 96 ? -3.948 -3.426 -15.127 1.00 84.56 96 SER A C 1
ATOM 791 O O . SER A 1 96 ? -5.035 -3.716 -15.622 1.00 84.56 96 SER A O 1
ATOM 793 N N . GLN A 1 97 ? -2.967 -4.330 -15.040 1.00 87.50 97 GLN A N 1
ATOM 794 C CA . GLN A 1 97 ? -3.177 -5.781 -15.203 1.00 87.50 97 GLN A CA 1
ATOM 795 C C . GLN A 1 97 ? -2.902 -6.558 -13.912 1.00 87.50 97 GLN A C 1
ATOM 797 O O . GLN A 1 97 ? -3.494 -7.610 -13.704 1.00 87.50 97 GLN A O 1
ATOM 802 N N . ILE A 1 98 ? -2.048 -6.029 -13.034 1.00 89.38 98 ILE A N 1
ATOM 803 C CA . ILE A 1 98 ? -1.774 -6.607 -11.719 1.00 89.38 98 ILE A CA 1
ATOM 804 C C . ILE A 1 98 ? -2.953 -6.322 -10.776 1.00 89.38 98 ILE A C 1
ATOM 806 O O . ILE A 1 98 ? -3.247 -5.166 -10.470 1.00 89.38 98 ILE A O 1
ATOM 810 N N . ASN A 1 99 ? -3.615 -7.372 -10.287 1.00 90.38 99 ASN A N 1
ATOM 811 C CA . ASN A 1 99 ? -4.770 -7.251 -9.399 1.00 90.38 99 ASN A CA 1
ATOM 812 C C . ASN A 1 99 ? -4.336 -7.146 -7.925 1.00 90.38 99 ASN A C 1
ATOM 814 O O . ASN A 1 99 ? -4.326 -8.131 -7.189 1.00 90.38 99 ASN A O 1
ATOM 818 N N . PHE A 1 100 ? -3.989 -5.937 -7.475 1.00 91.62 100 PHE A N 1
ATOM 819 C CA . PHE A 1 100 ? -3.601 -5.712 -6.078 1.00 91.62 100 PHE A CA 1
ATOM 820 C C . PHE A 1 100 ? -4.714 -6.065 -5.076 1.00 91.62 100 PHE A C 1
ATOM 822 O O . PHE A 1 100 ? -4.407 -6.643 -4.037 1.00 91.62 100 PHE A O 1
ATOM 829 N N . ASN A 1 101 ? -5.989 -5.813 -5.399 1.00 92.50 101 ASN A N 1
ATOM 830 C CA . ASN A 1 101 ? -7.141 -6.178 -4.558 1.00 92.50 101 ASN A CA 1
ATOM 831 C C . ASN A 1 101 ? -7.128 -7.678 -4.199 1.00 92.50 101 ASN A C 1
ATOM 833 O O . ASN A 1 101 ? -7.192 -8.042 -3.024 1.00 92.50 101 ASN A O 1
ATOM 837 N N . LYS A 1 102 ? -6.940 -8.550 -5.203 1.00 93.44 102 LYS A N 1
ATOM 838 C CA . LYS A 1 102 ? -6.781 -10.010 -5.040 1.00 93.44 102 LYS A CA 1
ATOM 839 C C . LYS A 1 102 ? -5.645 -10.360 -4.071 1.00 93.44 102 LYS A C 1
ATOM 841 O O . LYS A 1 102 ? -5.817 -11.229 -3.216 1.00 93.44 102 LYS A O 1
ATOM 846 N N . TYR A 1 103 ? -4.503 -9.680 -4.171 1.00 94.12 103 TYR A N 1
ATOM 847 C CA . TYR A 1 103 ? -3.348 -9.960 -3.318 1.00 94.12 103 TYR A CA 1
ATOM 848 C C . TYR A 1 103 ? -3.520 -9.473 -1.874 1.00 94.12 103 TYR A C 1
ATOM 850 O O . TYR A 1 103 ? -3.173 -10.207 -0.949 1.00 94.12 103 TYR A O 1
ATOM 858 N N . TYR A 1 104 ? -4.063 -8.268 -1.657 1.00 92.31 104 TYR A N 1
ATOM 859 C CA . TYR A 1 104 ? -4.364 -7.795 -0.302 1.00 92.31 104 TYR A CA 1
ATOM 860 C C . TYR A 1 104 ? -5.453 -8.657 0.344 1.00 92.31 104 TYR A C 1
ATOM 862 O O . TYR A 1 104 ? -5.301 -9.007 1.510 1.00 92.31 104 TYR A O 1
ATOM 870 N N . LYS A 1 105 ? -6.472 -9.108 -0.408 1.00 92.38 105 LYS A N 1
ATOM 871 C CA . LYS A 1 105 ? -7.468 -10.075 0.086 1.00 92.38 105 LYS A CA 1
ATOM 872 C C . LYS A 1 105 ? -6.808 -11.360 0.595 1.00 92.38 105 LYS A C 1
ATOM 874 O O . LYS A 1 105 ? -6.987 -11.712 1.759 1.00 92.38 105 LYS A O 1
ATOM 879 N N . ALA A 1 106 ? -6.009 -12.022 -0.246 1.00 91.75 106 ALA A N 1
ATOM 880 C CA . ALA A 1 106 ? -5.321 -13.262 0.118 1.00 91.75 106 ALA A CA 1
ATOM 881 C C . ALA A 1 106 ? -4.357 -13.060 1.303 1.00 91.75 106 ALA A C 1
ATOM 883 O O . ALA A 1 106 ? -4.333 -13.856 2.240 1.00 91.75 106 ALA A O 1
ATOM 884 N N . GLY A 1 107 ? -3.598 -11.962 1.302 1.00 91.19 107 GLY A N 1
ATOM 885 C CA . GLY A 1 107 ? -2.676 -11.629 2.382 1.00 91.19 107 GLY A CA 1
ATOM 886 C C . GLY A 1 107 ? -3.364 -11.310 3.715 1.00 91.19 107 GLY A C 1
ATOM 887 O O . GLY A 1 107 ? -2.867 -11.745 4.751 1.00 91.19 107 GLY A O 1
ATOM 888 N N . LEU A 1 108 ? -4.513 -10.623 3.706 1.00 88.00 108 LEU A N 1
ATOM 889 C CA . LEU A 1 108 ? -5.329 -10.379 4.904 1.00 88.00 108 LEU A CA 1
ATOM 890 C C . LEU A 1 108 ? -5.945 -11.676 5.442 1.00 88.00 108 LEU A C 1
ATOM 892 O O . LEU A 1 108 ? -5.913 -11.890 6.650 1.00 88.00 108 LEU A O 1
ATOM 896 N N . GLN A 1 109 ? -6.444 -12.562 4.572 1.00 88.25 109 GLN A N 1
ATOM 897 C CA . GLN A 1 109 ? -6.957 -13.880 4.975 1.00 88.25 109 GLN A CA 1
ATOM 898 C C . GLN A 1 109 ? -5.864 -14.697 5.688 1.00 88.25 109 GLN A C 1
ATOM 900 O O . GLN A 1 109 ? -6.056 -15.109 6.832 1.00 88.25 109 GLN A O 1
ATOM 905 N N . ILE A 1 110 ? -4.673 -14.816 5.079 1.00 86.75 110 ILE A N 1
ATOM 906 C CA . ILE A 1 110 ? -3.487 -15.459 5.685 1.00 86.75 110 ILE A CA 1
ATOM 907 C C . ILE A 1 110 ? -3.085 -14.790 7.009 1.00 86.75 110 ILE A C 1
ATOM 909 O O . ILE A 1 110 ? -2.566 -15.449 7.912 1.00 86.75 110 ILE A O 1
ATOM 913 N N . SER A 1 111 ? -3.265 -13.470 7.133 1.00 82.50 111 SER A N 1
ATOM 914 C CA . SER A 1 111 ? -2.747 -12.730 8.281 1.00 82.50 111 SER A CA 1
ATOM 915 C C . SER A 1 111 ? -3.721 -12.555 9.442 1.00 82.50 111 SER A C 1
ATOM 917 O O . SER A 1 111 ? -3.262 -12.234 10.537 1.00 82.50 111 SER A O 1
ATOM 919 N N . ILE A 1 112 ? -5.020 -12.741 9.233 1.00 77.62 112 ILE A N 1
ATOM 920 C CA . ILE A 1 112 ? -6.063 -12.582 10.263 1.00 77.62 112 ILE A CA 1
ATOM 921 C C . ILE A 1 112 ? -6.643 -13.944 10.678 1.00 77.62 112 ILE A C 1
ATOM 923 O O . ILE A 1 112 ? -7.254 -14.033 11.738 1.00 77.62 112 ILE A O 1
ATOM 927 N N . ASP A 1 113 ? -6.404 -14.997 9.885 1.00 77.06 113 ASP A N 1
ATOM 928 C CA . ASP A 1 113 ? -6.941 -16.353 10.088 1.00 77.06 113 ASP A CA 1
ATOM 929 C C . ASP A 1 113 ? -8.484 -16.366 10.116 1.00 77.06 113 ASP A C 1
ATOM 931 O O . ASP A 1 113 ? -9.139 -17.027 10.920 1.00 77.06 113 ASP A O 1
ATOM 935 N N . ARG A 1 114 ? -9.077 -15.535 9.246 1.00 74.75 114 ARG A N 1
ATOM 936 C CA . ARG A 1 114 ? -10.523 -15.330 9.094 1.00 74.75 114 ARG A CA 1
ATOM 937 C C . ARG A 1 114 ? -10.882 -15.074 7.632 1.00 74.75 114 ARG A C 1
ATOM 939 O O . ARG A 1 114 ? -10.082 -14.544 6.859 1.00 74.75 114 ARG A O 1
ATOM 946 N N . GLU A 1 115 ? -12.120 -15.397 7.271 1.00 83.00 115 GLU A N 1
ATOM 947 C CA . GLU A 1 115 ? -1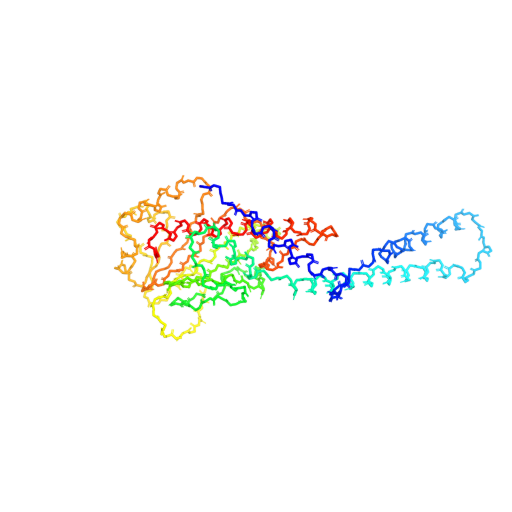2.674 -15.088 5.955 1.00 83.00 115 GLU A CA 1
ATOM 948 C C . GLU A 1 115 ? -12.864 -13.573 5.772 1.00 83.00 115 GLU A C 1
ATOM 950 O O . GLU A 1 115 ? -13.670 -12.936 6.448 1.00 83.00 115 GLU A O 1
ATOM 955 N N . VAL A 1 116 ? -12.107 -13.006 4.831 1.00 85.62 116 VAL A N 1
ATOM 956 C CA . VAL A 1 116 ? -12.354 -11.679 4.253 1.00 85.62 116 VAL A CA 1
ATOM 957 C C . VAL A 1 116 ? -13.359 -11.851 3.114 1.00 85.62 116 VAL A C 1
ATOM 959 O O . VAL A 1 116 ? -13.060 -12.558 2.144 1.00 85.62 116 VAL A O 1
ATOM 962 N N . ASN A 1 117 ? -14.515 -11.197 3.206 1.00 84.75 117 ASN A N 1
ATOM 963 C CA . ASN A 1 117 ? -15.573 -11.215 2.194 1.00 84.75 117 ASN A CA 1
ATOM 964 C C . ASN A 1 117 ? -15.136 -10.455 0.936 1.00 84.75 117 ASN A C 1
ATOM 966 O O . ASN A 1 117 ? -15.193 -10.987 -0.174 1.00 84.75 117 ASN A O 1
ATOM 970 N N . ASP A 1 118 ? -14.628 -9.234 1.108 1.00 86.50 118 ASP A N 1
ATOM 971 C CA . ASP A 1 118 ? -14.149 -8.375 0.024 1.00 86.50 118 ASP A CA 1
ATOM 972 C C . ASP A 1 118 ? -12.963 -7.511 0.475 1.00 86.50 118 ASP A C 1
ATOM 974 O O . ASP A 1 118 ? -12.774 -7.260 1.667 1.00 86.50 118 ASP A O 1
ATOM 978 N N . CYS A 1 119 ? -12.134 -7.084 -0.475 1.00 89.69 119 CYS A N 1
ATOM 979 C CA . CYS A 1 119 ? -11.008 -6.190 -0.238 1.00 89.69 119 CYS A CA 1
ATOM 980 C C . CYS A 1 119 ? -10.707 -5.388 -1.509 1.00 89.69 119 CYS A C 1
ATOM 982 O O . CYS A 1 119 ? -10.245 -5.943 -2.508 1.00 89.69 119 CYS A O 1
ATOM 984 N N . LEU A 1 120 ? -10.964 -4.081 -1.471 1.00 89.00 120 LEU A N 1
ATOM 985 C CA . LEU A 1 120 ? -10.877 -3.175 -2.611 1.00 89.00 120 LEU A CA 1
ATOM 986 C C . LEU A 1 120 ? -10.009 -1.961 -2.283 1.00 89.00 120 LEU A C 1
ATOM 988 O O . LEU A 1 120 ? -10.245 -1.261 -1.298 1.00 89.00 120 LEU A O 1
ATOM 992 N N . ILE A 1 121 ? -9.053 -1.653 -3.158 1.00 86.06 121 ILE A N 1
ATOM 993 C CA . ILE A 1 121 ? -8.377 -0.357 -3.153 1.00 86.06 121 ILE A CA 1
ATOM 994 C C . ILE A 1 121 ? -9.282 0.670 -3.838 1.00 86.06 121 ILE A C 1
ATOM 996 O O . ILE A 1 121 ? -9.677 0.489 -4.993 1.00 86.06 121 ILE A O 1
ATOM 1000 N N . GLN A 1 122 ? -9.604 1.753 -3.135 1.00 79.81 122 GLN A N 1
ATOM 1001 C CA . GLN A 1 122 ? -10.492 2.817 -3.607 1.00 79.81 122 GLN A CA 1
ATOM 1002 C C . GLN A 1 122 ? -9.948 4.195 -3.203 1.00 79.81 122 GLN A C 1
ATOM 1004 O O . GLN A 1 122 ? -9.241 4.332 -2.210 1.00 79.81 122 GLN A O 1
ATOM 1009 N N . ASN A 1 123 ? -10.311 5.247 -3.943 1.00 71.62 123 ASN A N 1
ATOM 1010 C CA . ASN A 1 123 ? -9.944 6.625 -3.573 1.00 71.62 123 ASN A CA 1
ATOM 1011 C C . ASN A 1 123 ? -10.776 7.163 -2.391 1.00 71.62 123 ASN A C 1
ATOM 1013 O O . ASN A 1 123 ? -10.418 8.171 -1.789 1.00 71.62 123 ASN A O 1
ATOM 1017 N N . ASN A 1 124 ? -11.878 6.484 -2.058 1.00 68.00 124 ASN A N 1
ATOM 1018 C CA . ASN A 1 124 ? -12.779 6.831 -0.967 1.00 68.00 124 ASN A CA 1
ATOM 1019 C C . ASN A 1 124 ? -12.642 5.804 0.163 1.00 68.00 124 ASN A C 1
ATOM 1021 O O . ASN A 1 124 ? -12.551 4.604 -0.088 1.00 68.00 124 ASN A O 1
ATOM 1025 N N . LYS A 1 125 ? -12.692 6.282 1.406 1.00 68.06 125 LYS A N 1
ATOM 1026 C CA . LYS A 1 125 ? -12.922 5.467 2.607 1.00 68.06 125 LYS A CA 1
ATOM 1027 C C . LYS A 1 125 ? -14.385 4.983 2.663 1.00 68.06 125 LYS A C 1
ATOM 1029 O O . LYS A 1 125 ? -15.256 5.617 2.070 1.00 68.06 125 LYS A O 1
ATOM 1034 N N . ILE A 1 126 ? -14.655 3.924 3.423 1.00 65.06 126 ILE A N 1
ATOM 1035 C CA . ILE A 1 126 ? -16.007 3.506 3.824 1.00 65.06 126 ILE A CA 1
ATOM 1036 C C . ILE A 1 126 ? -16.653 4.621 4.664 1.00 65.06 126 ILE A C 1
ATOM 1038 O O . ILE A 1 126 ? -15.978 5.291 5.456 1.00 65.06 126 ILE A O 1
ATOM 1042 N N . THR A 1 127 ? -17.955 4.840 4.464 1.00 59.62 127 THR A N 1
ATOM 1043 C CA . THR A 1 127 ? -18.760 5.823 5.203 1.00 59.62 127 THR A CA 1
ATOM 1044 C C . THR A 1 127 ? -18.681 5.567 6.711 1.00 59.62 127 THR A C 1
ATOM 1046 O O . THR A 1 127 ? -18.544 4.434 7.163 1.00 59.62 127 THR A O 1
ATOM 1049 N N . SER A 1 128 ? -18.718 6.627 7.518 1.00 53.53 128 SER A N 1
ATOM 1050 C CA . SER A 1 128 ? -18.563 6.518 8.970 1.00 53.53 128 SER A CA 1
ATOM 1051 C C . SER A 1 128 ? -19.442 7.520 9.693 1.00 53.53 128 SER A C 1
ATOM 1053 O O . SER A 1 128 ? -19.493 8.674 9.280 1.00 53.53 128 SER A O 1
ATOM 1055 N N . ALA A 1 129 ? -20.000 7.140 10.846 1.00 49.50 129 ALA A N 1
ATOM 1056 C CA . ALA A 1 129 ? -20.807 8.024 11.698 1.00 49.50 129 ALA A CA 1
ATOM 1057 C C . ALA A 1 129 ? -20.067 9.289 12.208 1.00 49.50 129 ALA A C 1
ATOM 1059 O O . ALA A 1 129 ? -20.679 10.160 12.838 1.00 49.50 129 ALA A O 1
ATOM 1060 N N . PHE A 1 130 ? -18.758 9.396 11.963 1.00 50.66 130 PHE A N 1
ATOM 1061 C CA . PHE A 1 130 ? -17.957 10.590 12.202 1.00 50.66 130 PHE A CA 1
ATOM 1062 C C . PHE A 1 130 ? -17.812 11.442 10.943 1.00 50.66 130 PHE A C 1
ATOM 1064 O O . PHE A 1 130 ? -17.220 11.013 9.948 1.00 50.66 130 PHE A O 1
ATOM 1071 N N . ASP A 1 131 ? -18.221 12.700 11.065 1.00 49.34 131 ASP A N 1
ATOM 1072 C CA . ASP A 1 131 ? -17.766 13.764 10.185 1.00 49.34 131 ASP A CA 1
ATOM 1073 C C . ASP A 1 131 ? -16.285 14.060 10.466 1.00 49.34 131 ASP A C 1
ATOM 1075 O O . ASP A 1 131 ? -15.913 14.825 11.358 1.00 49.34 131 ASP A O 1
ATOM 1079 N N . LEU A 1 132 ? -15.415 13.359 9.742 1.00 48.91 132 LEU A N 1
ATOM 1080 C CA . LEU A 1 132 ? -13.971 13.522 9.823 1.00 48.91 132 LEU A CA 1
ATOM 1081 C C . LEU A 1 132 ? -13.399 13.718 8.421 1.00 48.91 132 LEU A C 1
ATOM 1083 O O . LEU A 1 132 ? -13.082 12.721 7.750 1.00 48.91 132 LEU A O 1
ATOM 1087 N N . LYS A 1 133 ? -13.276 15.041 8.111 1.00 42.75 133 LYS A N 1
ATOM 1088 C CA . LYS A 1 133 ? -11.999 16.942 6.374 1.00 42.75 133 LYS A CA 1
ATOM 1089 C C . LYS A 1 133 ? -10.422 17.247 6.287 1.00 42.75 133 LYS A C 1
ATOM 1091 O O . LYS A 1 133 ? -9.842 18.008 7.070 1.00 42.75 133 LYS A O 1
ATOM 1096 N N . GLU A 1 134 ? -9.757 16.569 5.342 1.00 42.28 134 GLU A N 1
ATOM 1097 C CA . GLU A 1 134 ? -8.430 15.955 5.506 1.00 42.28 134 GLU A CA 1
ATOM 1098 C C . GLU A 1 134 ? -7.373 16.913 6.044 1.00 42.28 134 GLU A C 1
ATOM 1100 O O . GLU A 1 134 ? -6.895 17.781 5.325 1.00 42.28 134 GLU A O 1
ATOM 1105 N N . TYR A 1 135 ? -7.040 16.748 7.331 1.00 45.09 135 TYR A N 1
ATOM 1106 C CA . TYR A 1 135 ? -6.015 17.491 8.073 1.00 45.09 135 TYR A CA 1
ATOM 1107 C C . TYR A 1 135 ? -5.873 18.958 7.641 1.00 45.09 135 TYR A C 1
ATOM 1109 O O . TYR A 1 135 ? -4.757 19.458 7.507 1.00 45.09 135 TYR A O 1
ATOM 1117 N N . SER A 1 136 ? -7.011 19.656 7.502 1.00 34.16 136 SER A N 1
ATOM 1118 C CA . SER A 1 136 ? -7.098 21.087 7.152 1.00 34.16 136 SER A CA 1
ATOM 1119 C C . SER A 1 136 ? -6.255 21.991 8.063 1.00 34.16 136 SER A C 1
ATOM 1121 O O . SER A 1 136 ? -5.941 23.122 7.712 1.00 34.16 136 SER A O 1
ATOM 1123 N N . HIS A 1 137 ? -5.855 21.447 9.214 1.00 35.84 137 HIS A N 1
ATOM 1124 C CA . HIS A 1 137 ? -4.719 21.832 10.041 1.00 35.84 137 HIS A CA 1
ATOM 1125 C C . HIS A 1 137 ? -3.516 22.358 9.298 1.00 35.84 137 HIS A C 1
ATOM 1127 O O . HIS A 1 137 ? -3.079 23.460 9.598 1.00 35.84 137 HIS A O 1
ATOM 1133 N N . LEU A 1 138 ? -2.907 21.514 8.474 1.00 37.47 138 LEU A N 1
ATOM 1134 C CA . LEU A 1 138 ? -1.502 21.660 8.135 1.00 37.47 138 LEU A CA 1
ATOM 1135 C C . LEU A 1 138 ? -1.289 23.045 7.517 1.00 37.47 138 LEU A C 1
ATOM 1137 O O . LEU A 1 138 ? -1.934 23.375 6.527 1.00 37.47 138 LEU A O 1
ATOM 1141 N N . ASP A 1 139 ? -0.477 23.855 8.210 1.00 33.78 139 ASP A N 1
ATOM 1142 C CA . ASP A 1 139 ? -0.370 25.313 8.054 1.00 33.78 139 ASP A CA 1
ATOM 1143 C C . ASP A 1 139 ? -0.212 25.710 6.576 1.00 33.78 139 ASP A C 1
ATOM 1145 O O . ASP A 1 139 ? 0.243 24.907 5.774 1.00 33.78 139 ASP A O 1
ATOM 1149 N N . SER A 1 140 ? -0.523 26.946 6.192 1.00 40.22 140 SER A N 1
ATOM 1150 C CA . SER A 1 140 ? -0.638 27.421 4.792 1.00 40.22 140 SER A CA 1
ATOM 1151 C C . SER A 1 140 ? 0.549 27.131 3.840 1.00 40.22 140 SER A C 1
ATOM 1153 O O . SER A 1 140 ? 0.432 27.300 2.626 1.00 40.22 140 SER A O 1
ATOM 1155 N N . SER A 1 141 ? 1.684 26.675 4.372 1.00 37.97 141 SER A N 1
ATOM 1156 C CA . SER A 1 141 ? 2.849 26.156 3.647 1.00 37.97 141 SER A CA 1
ATOM 1157 C C . SER A 1 141 ? 2.760 24.668 3.244 1.00 37.97 141 SER A C 1
ATOM 1159 O O . SER A 1 141 ? 3.316 24.286 2.214 1.00 37.97 141 SER A O 1
ATOM 1161 N N . TRP A 1 142 ? 2.069 23.829 4.017 1.00 38.75 142 TRP A N 1
ATOM 1162 C CA . TRP A 1 142 ? 1.985 22.375 3.863 1.00 38.75 142 TRP A CA 1
ATOM 1163 C C . TRP A 1 142 ? 0.999 21.988 2.748 1.00 38.75 142 TRP A C 1
ATOM 1165 O O . TRP A 1 142 ? -0.061 22.596 2.597 1.00 38.75 142 TRP A O 1
ATOM 1175 N N . LYS A 1 143 ? 1.296 20.929 1.983 1.00 40.72 143 LYS A N 1
ATOM 1176 C CA . LYS A 1 143 ? 0.406 20.434 0.918 1.00 40.72 143 LYS A CA 1
ATOM 1177 C C . LYS A 1 143 ? 0.108 18.950 1.099 1.00 40.72 143 LYS A C 1
ATOM 1179 O O . LYS A 1 143 ? 1.009 18.124 1.052 1.00 40.72 143 LYS A O 1
ATOM 1184 N N . LEU A 1 144 ? -1.167 18.599 1.245 1.00 43.28 144 LEU A N 1
ATOM 1185 C CA . LEU A 1 144 ? -1.613 17.209 1.129 1.00 43.28 144 LEU A CA 1
ATOM 1186 C C . LEU A 1 144 ? -1.576 16.766 -0.339 1.00 43.28 144 LEU A C 1
ATOM 1188 O O . LEU A 1 144 ? -1.924 17.520 -1.255 1.00 43.28 144 LEU A O 1
ATOM 1192 N N . SER A 1 145 ? -1.146 15.529 -0.579 1.00 45.31 145 SER A N 1
ATOM 1193 C CA . SER A 1 145 ? -1.174 14.930 -1.909 1.00 45.31 145 SER A CA 1
ATOM 1194 C C . SER A 1 145 ? -2.596 14.483 -2.253 1.00 45.31 145 SER A C 1
ATOM 1196 O O . SER A 1 145 ? -3.066 13.513 -1.674 1.00 45.31 145 SER A O 1
ATOM 1198 N N . LYS A 1 146 ? -3.234 15.112 -3.251 1.00 47.56 146 LYS A N 1
ATOM 1199 C CA . LYS A 1 146 ? -4.618 14.838 -3.717 1.00 47.56 146 LYS A CA 1
ATOM 1200 C C . LYS A 1 146 ? -4.947 13.384 -4.130 1.00 47.56 146 LYS A C 1
ATOM 1202 O O . LYS A 1 146 ? -6.065 13.114 -4.550 1.00 47.56 146 LYS A O 1
ATOM 1207 N N . ASN A 1 147 ? -3.989 12.466 -4.050 1.00 51.56 147 ASN A N 1
ATOM 1208 C CA . ASN A 1 147 ? -4.155 11.050 -4.348 1.00 51.56 147 ASN A CA 1
ATOM 1209 C C . ASN A 1 147 ? -4.267 10.282 -3.025 1.00 51.56 147 ASN A C 1
ATOM 1211 O O . ASN A 1 147 ? -3.326 9.594 -2.628 1.00 51.56 147 ASN A O 1
ATOM 1215 N N . HIS A 1 148 ? -5.395 10.431 -2.336 1.00 62.56 148 HIS A N 1
ATOM 1216 C CA . HIS A 1 148 ? -5.731 9.550 -1.224 1.00 62.56 148 HIS A CA 1
ATOM 1217 C C . HIS A 1 148 ? -6.244 8.218 -1.778 1.00 62.56 148 HIS A C 1
ATOM 1219 O O . HIS A 1 148 ? -6.983 8.175 -2.760 1.00 62.56 148 HIS A O 1
ATOM 1225 N N . SER A 1 149 ? -5.762 7.131 -1.186 1.00 71.94 149 SER A N 1
ATOM 1226 C CA . SER A 1 149 ? -6.059 5.752 -1.558 1.00 71.94 149 SER A CA 1
ATOM 1227 C C . SER A 1 149 ? -6.239 4.982 -0.256 1.00 71.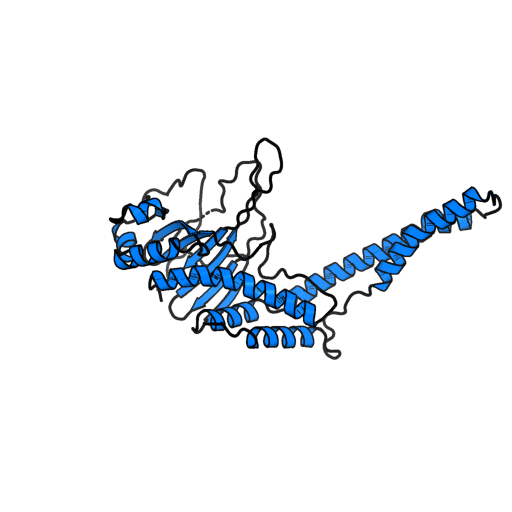94 149 SER A C 1
ATOM 1229 O O . SER A 1 149 ? -5.454 5.157 0.681 1.00 71.94 149 SER A O 1
ATOM 1231 N N . PHE A 1 150 ? -7.299 4.189 -0.184 1.00 76.31 150 PHE A N 1
ATOM 1232 C CA . PHE A 1 150 ? -7.713 3.427 0.984 1.00 76.31 150 PHE A CA 1
ATOM 1233 C C . PHE A 1 150 ? -7.849 1.964 0.585 1.00 76.31 150 PHE A C 1
ATOM 1235 O O . PHE A 1 150 ? -8.431 1.649 -0.455 1.00 76.31 150 PHE A O 1
ATOM 1242 N N . LEU A 1 151 ? -7.336 1.073 1.427 1.00 82.56 151 LEU A N 1
ATOM 1243 C CA . LEU A 1 151 ? -7.665 -0.340 1.371 1.00 82.56 151 LEU A CA 1
ATOM 1244 C C . LEU A 1 151 ? -8.928 -0.547 2.213 1.00 82.56 151 LEU A C 1
ATOM 1246 O O . LEU A 1 151 ? -8.876 -0.488 3.443 1.00 82.56 151 LEU A O 1
ATOM 1250 N N . ASN A 1 152 ? -10.057 -0.747 1.542 1.00 81.19 152 ASN A N 1
ATOM 1251 C CA . ASN A 1 152 ? -11.345 -1.045 2.160 1.00 81.19 152 ASN A CA 1
ATOM 1252 C C . ASN A 1 152 ? -11.524 -2.564 2.186 1.00 81.19 152 ASN A C 1
ATOM 1254 O O . ASN A 1 152 ? -11.257 -3.221 1.181 1.00 81.19 152 ASN A O 1
ATOM 1258 N N . PHE A 1 153 ? -11.940 -3.139 3.310 1.00 82.44 153 PHE A N 1
ATOM 1259 C CA . PHE A 1 153 ? -12.127 -4.583 3.437 1.00 82.44 153 PHE A CA 1
ATOM 1260 C C . PHE A 1 153 ? -13.294 -4.946 4.361 1.00 82.44 153 PHE A C 1
ATOM 1262 O O . PHE A 1 153 ? -13.629 -4.219 5.296 1.00 82.44 153 PHE A O 1
ATOM 1269 N N . ASP A 1 154 ? -13.935 -6.067 4.047 1.00 80.06 154 ASP A N 1
ATOM 1270 C CA . ASP A 1 154 ? -15.209 -6.522 4.605 1.00 80.06 154 ASP A CA 1
ATOM 1271 C C . ASP A 1 154 ? -15.036 -7.922 5.214 1.00 80.06 154 ASP A C 1
ATOM 1273 O O . ASP A 1 154 ? -14.428 -8.805 4.604 1.00 80.06 154 ASP A O 1
ATOM 1277 N N . PHE A 1 155 ? -15.575 -8.121 6.414 1.00 75.25 155 PHE A N 1
ATOM 1278 C CA . PHE A 1 155 ? -15.757 -9.416 7.064 1.00 75.25 155 PHE A CA 1
ATOM 1279 C C . PHE A 1 155 ? -17.223 -9.556 7.465 1.00 75.25 155 PHE A C 1
ATOM 1281 O O . PHE A 1 155 ? -17.916 -8.565 7.681 1.00 75.25 155 PHE A O 1
ATOM 1288 N N . LYS A 1 156 ? -17.661 -10.796 7.705 1.00 71.62 156 LYS A N 1
ATOM 1289 C CA . LYS A 1 156 ? -19.039 -11.172 8.077 1.00 71.62 156 LYS A CA 1
ATOM 1290 C C . LYS A 1 156 ? -19.771 -10.229 9.055 1.00 71.62 156 LYS A C 1
ATOM 1292 O O . LYS A 1 156 ? -20.980 -10.075 8.926 1.00 71.62 156 LYS A O 1
ATOM 1297 N N . ASN A 1 157 ? -19.058 -9.627 10.011 1.00 68.44 157 ASN A N 1
ATOM 1298 C CA . ASN A 1 157 ? -19.631 -8.771 11.053 1.00 68.44 157 ASN A CA 1
ATOM 1299 C C . ASN A 1 157 ? -19.230 -7.283 10.948 1.00 68.44 157 ASN A C 1
ATOM 1301 O O . ASN A 1 157 ? -19.716 -6.495 11.754 1.00 68.44 157 ASN A O 1
ATOM 1305 N N . PHE A 1 158 ? -18.318 -6.889 10.044 1.00 69.81 158 PHE A N 1
ATOM 1306 C CA . PHE A 1 158 ? -17.837 -5.503 9.966 1.00 69.81 158 PHE A CA 1
ATOM 1307 C C . PHE A 1 158 ? -17.132 -5.128 8.658 1.00 69.81 158 PHE A C 1
ATOM 1309 O O . PHE A 1 158 ? -16.465 -5.942 8.024 1.00 69.81 158 PHE A O 1
ATOM 1316 N 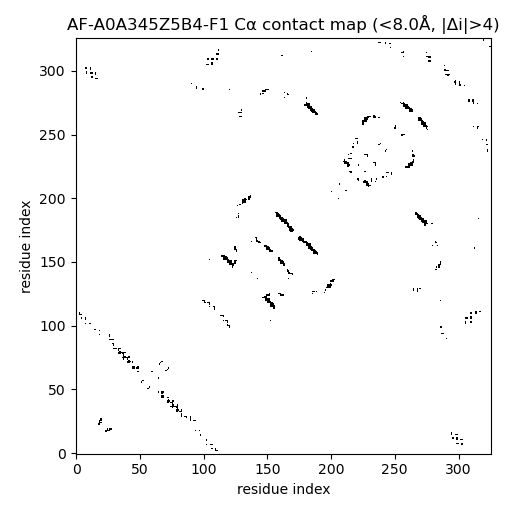N . GLN A 1 159 ? -17.177 -3.835 8.334 1.00 75.00 159 GLN A N 1
ATOM 1317 C CA . GLN A 1 159 ? -16.360 -3.210 7.293 1.00 75.00 159 GLN A CA 1
ATOM 1318 C C . GLN A 1 159 ? -15.286 -2.307 7.917 1.00 75.00 159 GLN A C 1
ATOM 1320 O O . GLN A 1 159 ? -15.531 -1.666 8.946 1.00 75.00 159 GLN A O 1
ATOM 1325 N N . ALA A 1 160 ? -14.104 -2.251 7.297 1.00 75.62 160 ALA A N 1
ATOM 1326 C CA . ALA A 1 160 ? -12.978 -1.437 7.743 1.00 75.62 160 ALA A CA 1
ATOM 1327 C C . ALA A 1 160 ? -12.233 -0.751 6.585 1.00 75.62 160 ALA A C 1
ATOM 1329 O O . ALA A 1 160 ? -11.994 -1.352 5.538 1.00 75.62 160 ALA A O 1
ATOM 1330 N N . SER A 1 161 ? -11.807 0.497 6.800 1.00 75.88 161 SER A N 1
ATOM 1331 C CA . SER A 1 161 ? -10.898 1.227 5.906 1.00 75.88 161 SER A CA 1
ATOM 1332 C C . SER A 1 161 ? -9.539 1.435 6.550 1.00 75.88 161 SER A C 1
ATOM 1334 O O . SER A 1 161 ? -9.445 1.873 7.700 1.00 75.88 161 SER A O 1
ATOM 1336 N N . TYR A 1 162 ? -8.497 1.217 5.753 1.00 77.12 162 TYR A N 1
ATOM 1337 C CA . TYR A 1 162 ? -7.107 1.509 6.075 1.00 77.12 162 TYR A CA 1
ATOM 1338 C C . TYR A 1 162 ? -6.538 2.522 5.074 1.00 77.12 162 TYR A C 1
ATOM 1340 O O . TYR A 1 162 ? -6.439 2.239 3.880 1.00 77.12 162 TYR A O 1
ATOM 1348 N N . GLY A 1 163 ? -6.178 3.714 5.554 1.00 73.56 163 GLY A N 1
ATOM 1349 C CA . GLY A 1 163 ? -5.606 4.792 4.739 1.00 73.56 163 GLY A CA 1
ATOM 1350 C C . GLY A 1 163 ? -4.269 5.298 5.273 1.00 73.56 163 GLY A C 1
ATOM 1351 O O . GLY A 1 163 ? -4.043 5.316 6.484 1.00 73.56 163 GLY A O 1
ATOM 1352 N N . VAL A 1 164 ? -3.397 5.749 4.369 1.00 68.25 164 VAL A N 1
ATOM 1353 C CA . VAL A 1 164 ? -2.076 6.309 4.699 1.00 68.25 164 VAL A CA 1
ATOM 1354 C C . VAL A 1 164 ? -2.104 7.830 4.574 1.00 68.25 164 VAL A C 1
ATOM 1356 O O . VAL A 1 164 ? -2.435 8.374 3.520 1.00 68.25 164 VAL A O 1
ATOM 1359 N N . VAL A 1 165 ? -1.694 8.525 5.634 1.00 61.09 165 VAL A N 1
ATOM 1360 C CA . VAL A 1 165 ? -1.585 9.987 5.670 1.00 61.09 165 VAL A CA 1
ATOM 1361 C C . VAL A 1 165 ? -0.114 10.386 5.800 1.00 61.09 165 VAL A C 1
ATOM 1363 O O . VAL A 1 165 ? 0.541 10.080 6.797 1.00 61.09 165 VAL A O 1
ATOM 1366 N N . ASN A 1 166 ? 0.392 11.099 4.791 1.00 55.81 166 ASN A N 1
ATOM 1367 C CA . ASN A 1 166 ? 1.704 11.752 4.798 1.00 55.81 166 ASN A CA 1
ATOM 1368 C C . ASN A 1 166 ? 1.553 13.264 5.040 1.00 55.81 166 ASN A C 1
ATOM 1370 O O . ASN A 1 166 ? 0.547 13.857 4.657 1.00 55.81 166 ASN A O 1
ATOM 1374 N N . TYR A 1 167 ? 2.573 13.901 5.625 1.00 52.00 167 TYR A N 1
ATOM 1375 C CA . TYR A 1 167 ? 2.591 15.344 5.893 1.00 52.00 167 TYR A CA 1
ATOM 1376 C C . TYR A 1 167 ? 4.025 15.925 5.930 1.00 52.00 167 TYR A C 1
ATOM 1378 O O . TYR A 1 167 ? 4.965 15.233 6.323 1.00 52.00 167 TYR A O 1
ATOM 1386 N N . GLU A 1 168 ? 4.199 17.182 5.495 1.00 50.84 168 GLU A N 1
ATOM 1387 C CA . GLU A 1 168 ? 5.497 17.864 5.284 1.00 50.84 168 GLU A CA 1
ATOM 1388 C C . GLU A 1 168 ? 5.705 19.057 6.242 1.00 50.84 168 GLU A C 1
ATOM 1390 O O . GLU A 1 168 ? 5.246 20.166 5.965 1.00 50.84 168 GLU A O 1
ATOM 1395 N N . ARG A 1 169 ? 6.393 18.871 7.381 1.00 45.31 169 ARG A N 1
ATOM 1396 C CA . ARG A 1 169 ? 6.535 19.957 8.372 1.00 45.31 169 ARG A CA 1
ATOM 1397 C C . ARG A 1 169 ? 7.516 21.041 7.934 1.00 45.31 169 ARG A C 1
ATOM 1399 O O . ARG A 1 169 ? 8.724 20.867 8.025 1.00 45.31 169 ARG A O 1
ATOM 1406 N N . TYR A 1 170 ? 6.998 22.230 7.658 1.00 48.81 170 TYR A N 1
ATOM 1407 C CA . TYR A 1 170 ? 7.824 23.430 7.582 1.00 48.81 170 TYR A CA 1
ATOM 1408 C C . TYR A 1 170 ? 8.380 23.800 8.966 1.00 48.81 170 TYR A C 1
ATOM 1410 O O . TYR A 1 170 ? 7.630 24.027 9.919 1.00 48.81 170 TYR A O 1
ATOM 1418 N N . VAL A 1 171 ? 9.710 23.876 9.068 1.00 47.03 171 VAL A N 1
ATOM 1419 C CA . VAL A 1 171 ? 10.445 24.346 10.250 1.00 47.03 171 VAL A CA 1
ATOM 1420 C C . VAL A 1 171 ? 11.390 25.462 9.803 1.00 47.03 171 VAL A C 1
ATOM 1422 O O . VAL A 1 171 ? 12.187 25.291 8.885 1.00 47.03 171 VAL A O 1
ATOM 1425 N N . ASN A 1 172 ? 11.277 26.639 10.426 1.00 49.88 172 ASN A N 1
ATOM 1426 C CA . ASN A 1 172 ? 12.207 27.769 10.273 1.00 49.88 172 ASN A CA 1
ATOM 1427 C C . ASN A 1 172 ? 12.584 28.125 8.815 1.00 49.88 172 ASN A C 1
ATOM 1429 O O . ASN A 1 172 ? 13.751 28.347 8.497 1.00 49.88 172 ASN A O 1
ATOM 1433 N N . LYS A 1 173 ? 11.581 28.179 7.922 1.00 52.59 173 LYS A N 1
ATOM 1434 C CA . LYS A 1 173 ? 11.696 28.481 6.474 1.00 52.59 173 LYS A CA 1
ATOM 1435 C C . LYS A 1 173 ? 12.575 27.518 5.648 1.00 52.59 173 LYS A C 1
ATOM 1437 O O . LYS A 1 173 ? 12.689 27.709 4.439 1.00 52.59 173 LYS A O 1
ATOM 1442 N N . LYS A 1 174 ? 13.143 26.462 6.241 1.00 48.59 174 LYS A N 1
ATOM 1443 C CA . LYS A 1 174 ? 13.854 25.388 5.529 1.00 48.59 174 LYS A CA 1
ATOM 1444 C C . LYS A 1 174 ? 12.904 24.216 5.255 1.00 48.59 174 LYS A C 1
ATOM 1446 O O . LYS A 1 174 ? 11.932 24.006 5.977 1.00 48.59 174 LYS A O 1
ATOM 1451 N N . HIS A 1 175 ? 13.163 23.467 4.184 1.00 46.47 175 HIS A N 1
ATOM 1452 C CA . HIS A 1 175 ? 12.408 22.250 3.860 1.00 46.47 175 HIS A CA 1
ATOM 1453 C C . HIS A 1 175 ? 12.965 21.067 4.666 1.00 46.47 175 HIS A C 1
ATOM 1455 O O . HIS A 1 175 ? 13.755 20.270 4.163 1.00 46.47 175 HIS A O 1
ATOM 1461 N N . GLU A 1 176 ? 12.582 20.975 5.939 1.00 42.84 176 GLU A N 1
ATOM 1462 C CA . GLU A 1 176 ? 12.863 19.800 6.766 1.00 42.84 176 GLU A CA 1
ATOM 1463 C C . GLU A 1 176 ? 11.775 18.745 6.545 1.00 42.84 176 GLU A C 1
ATOM 1465 O O . GLU A 1 176 ? 10.648 18.874 7.014 1.00 42.84 176 GLU A O 1
ATOM 1470 N N . TYR A 1 177 ? 12.104 17.675 5.820 1.00 44.78 177 TYR A N 1
ATOM 1471 C CA . TYR A 1 177 ? 11.170 16.587 5.517 1.00 44.78 177 TYR A CA 1
ATOM 1472 C C . TYR A 1 177 ? 10.899 15.700 6.750 1.00 44.78 177 TYR A C 1
ATOM 1474 O O . TYR A 1 177 ? 11.250 14.518 6.774 1.00 44.78 177 TYR A O 1
ATOM 1482 N N . CYS A 1 178 ? 10.245 16.248 7.782 1.00 40.78 178 CYS A N 1
ATOM 1483 C CA . CYS A 1 178 ? 9.739 15.510 8.945 1.00 40.78 178 CYS A CA 1
ATOM 1484 C C . CYS A 1 178 ? 8.533 14.633 8.582 1.00 40.78 178 CYS A C 1
ATOM 1486 O O . CYS A 1 178 ? 7.427 14.805 9.101 1.00 40.78 178 CYS A O 1
ATOM 1488 N N . LYS A 1 179 ? 8.773 13.652 7.718 1.00 43.78 179 LYS A N 1
ATOM 1489 C CA . LYS A 1 179 ? 7.853 12.559 7.453 1.00 43.78 179 LYS A CA 1
ATOM 1490 C C . LYS A 1 179 ? 7.568 11.808 8.755 1.00 43.78 179 LYS A C 1
ATOM 1492 O O . LYS A 1 179 ? 8.487 11.329 9.419 1.00 43.78 179 LYS A O 1
ATOM 1497 N N . GLN A 1 180 ? 6.296 11.662 9.095 1.00 46.56 180 GLN A N 1
ATOM 1498 C CA . GLN A 1 180 ? 5.837 10.583 9.965 1.00 46.56 180 GLN A CA 1
ATOM 1499 C C . GLN A 1 180 ? 4.593 9.999 9.308 1.00 46.56 180 GLN A C 1
ATOM 1501 O O . GLN A 1 180 ? 3.669 10.751 9.001 1.00 46.56 180 GLN A O 1
ATOM 1506 N N . GLU A 1 181 ? 4.586 8.696 9.059 1.00 46.97 181 GLU A N 1
ATOM 1507 C CA . GLU A 1 181 ? 3.395 8.015 8.567 1.00 46.97 181 GLU A CA 1
ATOM 1508 C C . GLU A 1 181 ? 2.320 7.947 9.654 1.00 46.97 181 GLU A C 1
ATOM 1510 O O . GLU A 1 181 ? 2.605 7.613 10.812 1.00 46.97 181 GLU A O 1
ATOM 1515 N N . PHE A 1 182 ? 1.078 8.240 9.267 1.00 48.25 182 PHE A N 1
ATOM 1516 C CA . PHE A 1 182 ? -0.092 7.927 10.074 1.00 48.25 182 PHE A CA 1
ATOM 1517 C C . PHE A 1 182 ? -1.061 7.041 9.319 1.00 48.25 182 PHE A C 1
ATOM 1519 O O . PHE A 1 182 ? -1.258 7.170 8.111 1.00 48.25 182 PHE A O 1
ATOM 1526 N N . PHE A 1 183 ? -1.699 6.184 10.095 1.00 50.62 183 PHE A N 1
ATOM 1527 C CA . PHE A 1 183 ? -2.579 5.135 9.641 1.00 50.62 183 PHE A CA 1
ATOM 1528 C C . PHE A 1 183 ? -3.968 5.475 10.145 1.00 50.62 183 PHE A C 1
ATOM 1530 O O . PHE A 1 183 ? -4.189 5.641 11.348 1.00 50.62 183 PHE A O 1
ATOM 1537 N N . GLN A 1 184 ? -4.875 5.661 9.200 1.00 50.56 184 GLN A N 1
ATOM 1538 C CA . GLN A 1 184 ? -6.269 5.958 9.452 1.00 50.56 184 GLN A CA 1
ATOM 1539 C C . GLN A 1 184 ? -7.030 4.638 9.453 1.00 50.56 184 GLN A C 1
ATOM 1541 O O . GLN A 1 184 ? -7.201 4.031 8.397 1.00 50.56 184 GLN A O 1
ATOM 1546 N N . LEU A 1 185 ? -7.451 4.208 10.641 1.00 50.97 185 LEU A N 1
ATOM 1547 C CA . LEU A 1 185 ? -8.394 3.112 10.826 1.00 50.97 185 LEU A CA 1
ATOM 1548 C C . LEU A 1 185 ? -9.800 3.702 10.939 1.00 50.97 185 LEU A C 1
ATOM 1550 O O . LEU A 1 185 ? -10.042 4.580 11.769 1.00 50.97 185 LEU A O 1
ATOM 1554 N N . ILE A 1 186 ? -10.730 3.169 10.158 1.00 50.84 186 ILE A N 1
ATOM 1555 C CA . ILE A 1 186 ? -12.174 3.347 10.340 1.00 50.84 186 ILE A CA 1
ATOM 1556 C C . ILE A 1 186 ? -12.781 1.955 10.386 1.00 50.84 186 ILE A C 1
ATOM 1558 O O . ILE A 1 186 ? -12.416 1.132 9.550 1.00 50.84 186 ILE A O 1
ATOM 1562 N N . CYS A 1 187 ? -13.661 1.674 11.344 1.00 48.50 187 CYS A N 1
ATOM 1563 C CA . CYS A 1 187 ? -14.273 0.356 11.477 1.00 48.50 187 CYS A CA 1
ATOM 1564 C C . CYS A 1 187 ? -15.657 0.417 12.143 1.00 48.50 187 CYS A C 1
ATOM 1566 O O . CYS A 1 187 ? -15.913 1.309 12.959 1.00 48.50 187 CYS A O 1
ATOM 1568 N N . LEU A 1 188 ? -16.475 -0.600 11.849 1.00 47.78 188 LEU A N 1
ATOM 1569 C CA . LEU A 1 188 ? -17.775 -0.928 12.450 1.00 47.78 188 LEU A CA 1
ATOM 1570 C C . LEU A 1 188 ? -18.957 -0.031 12.027 1.00 47.78 188 LEU A C 1
ATOM 1572 O O . LEU A 1 188 ? -19.332 0.932 12.702 1.00 47.78 188 LEU A O 1
ATOM 1576 N N . GLU A 1 189 ? -19.636 -0.461 10.965 1.00 36.31 189 GLU A N 1
ATOM 1577 C CA . GLU A 1 189 ? -21.099 -0.529 10.995 1.00 36.31 189 GLU A CA 1
ATOM 1578 C C . GLU A 1 189 ? -21.520 -1.928 11.455 1.00 36.31 189 GLU A C 1
ATOM 1580 O O . GLU A 1 189 ? -20.963 -2.929 11.006 1.00 36.31 189 GLU A O 1
ATOM 1585 N N . ALA A 1 190 ? -22.543 -1.973 12.304 1.00 34.94 190 ALA A N 1
ATOM 1586 C CA . ALA A 1 190 ? -23.458 -3.099 12.394 1.00 34.94 190 ALA A CA 1
ATOM 1587 C C . ALA A 1 190 ? -24.855 -2.509 12.161 1.00 34.94 190 ALA A C 1
ATOM 1589 O O . ALA A 1 190 ? -25.208 -1.527 12.817 1.00 34.94 190 ALA A O 1
ATOM 1590 N N . ASP A 1 191 ? -25.578 -3.112 11.218 1.00 33.53 191 ASP A N 1
ATOM 1591 C CA . ASP A 1 191 ? -26.766 -2.606 10.514 1.00 33.53 191 ASP A CA 1
ATOM 1592 C C . ASP A 1 191 ? -26.564 -1.378 9.601 1.00 33.53 191 ASP A C 1
ATOM 1594 O O . ASP A 1 191 ? -26.077 -0.326 10.015 1.00 33.53 191 ASP A O 1
ATOM 1598 N N . LYS A 1 192 ? -26.985 -1.518 8.334 1.00 37.38 192 LYS A N 1
ATOM 1599 C CA . LYS A 1 192 ? -26.836 -0.502 7.277 1.00 37.38 192 LYS A CA 1
ATOM 1600 C C . LYS A 1 192 ? -28.044 0.429 7.240 1.00 37.38 192 LYS A C 1
ATOM 1602 O O . LYS A 1 192 ? -29.057 0.119 6.615 1.00 37.38 192 LYS A O 1
ATOM 1607 N N . SER A 1 193 ? -27.926 1.594 7.868 1.00 27.89 193 SER A N 1
ATOM 1608 C CA . SER A 1 193 ? -28.846 2.717 7.653 1.00 27.89 193 SER A CA 1
ATOM 1609 C C . SER A 1 193 ? -28.190 4.045 8.041 1.00 27.89 193 SER A C 1
ATOM 1611 O O . SER A 1 193 ? -27.422 4.076 9.000 1.00 27.89 193 SER A O 1
ATOM 1613 N N . HIS A 1 194 ? -28.611 5.134 7.384 1.00 29.02 194 HIS A N 1
ATOM 1614 C CA . HIS A 1 194 ? -28.186 6.537 7.563 1.00 29.02 194 HIS A CA 1
ATOM 1615 C C . HIS A 1 194 ? -26.924 6.980 6.785 1.00 29.02 194 HIS A C 1
ATOM 1617 O O . HIS A 1 194 ? -25.814 6.980 7.314 1.00 29.02 194 HIS A O 1
ATOM 1623 N N . ASP A 1 195 ? -27.125 7.496 5.568 1.00 30.16 195 ASP A N 1
ATOM 1624 C CA . ASP A 1 195 ? -26.145 8.338 4.864 1.00 30.16 195 ASP A CA 1
ATOM 1625 C C . ASP A 1 195 ? -26.015 9.724 5.526 1.00 30.16 195 ASP A C 1
ATOM 1627 O O . ASP A 1 195 ? -27.029 10.346 5.845 1.00 30.16 195 ASP A O 1
ATOM 1631 N N . PHE A 1 196 ? -24.790 10.251 5.667 1.00 31.39 196 PHE A N 1
ATOM 1632 C CA . PHE A 1 196 ? -24.532 11.645 6.071 1.00 31.39 196 PHE A CA 1
ATOM 1633 C C . PHE A 1 196 ? -23.233 12.215 5.460 1.00 31.39 196 PHE A C 1
ATOM 1635 O O . PHE A 1 196 ? -22.290 11.482 5.159 1.00 31.39 196 PHE A O 1
ATOM 1642 N N . GLU A 1 197 ? -23.196 13.540 5.273 1.00 25.73 197 GLU A N 1
ATOM 1643 C CA . GLU A 1 197 ? -22.111 14.289 4.609 1.00 25.73 197 GLU A CA 1
ATOM 1644 C C . GLU A 1 197 ? -20.980 14.741 5.567 1.00 25.73 197 GLU A C 1
ATOM 1646 O O . GLU A 1 197 ? -20.985 14.397 6.747 1.00 25.73 197 GLU A O 1
ATOM 1651 N N . MET A 1 198 ? -19.983 15.497 5.063 1.00 33.62 198 MET A N 1
ATOM 1652 C CA . MET A 1 198 ? -18.794 15.910 5.835 1.00 33.62 198 MET A CA 1
ATOM 1653 C C . MET A 1 198 ? -18.425 17.408 5.760 1.00 33.62 198 MET A C 1
ATOM 1655 O O . MET A 1 198 ? -18.275 17.967 4.669 1.00 33.62 198 MET A O 1
ATOM 1659 N N . PHE A 1 199 ? -18.089 18.011 6.905 1.00 25.64 199 PHE A N 1
ATOM 1660 C CA . PHE A 1 199 ? -17.550 19.343 7.201 1.00 25.64 199 PHE A CA 1
ATOM 1661 C C . PHE A 1 199 ? -16.596 19.299 8.417 1.00 25.64 199 PHE A C 1
ATOM 1663 O O . PHE A 1 199 ? -17.019 19.237 9.560 1.00 25.64 199 PHE A O 1
ATOM 1670 N N . PHE A 1 200 ? -15.285 19.465 8.198 1.00 29.19 200 PHE A N 1
ATOM 1671 C CA . PHE A 1 200 ? -14.299 19.547 9.284 1.00 29.19 200 PHE A CA 1
ATOM 1672 C C . PHE A 1 200 ? -13.403 20.800 9.167 1.00 29.19 200 PHE A C 1
ATOM 1674 O O . PHE A 1 200 ? -12.874 21.097 8.092 1.00 29.19 200 PHE A O 1
ATOM 1681 N N . LYS A 1 201 ? -13.289 21.571 10.267 1.00 27.22 201 LYS A N 1
ATOM 1682 C CA . LYS A 1 201 ? -12.686 22.926 10.359 1.00 27.22 201 LYS A CA 1
ATOM 1683 C C . LYS A 1 201 ? -11.578 22.997 11.428 1.00 27.22 201 LYS A C 1
ATOM 1685 O O . LYS A 1 201 ? -11.410 22.097 12.244 1.00 27.22 201 LYS A O 1
ATOM 1690 N N . THR A 1 202 ? -10.790 24.071 11.411 1.00 26.48 202 THR A N 1
ATOM 1691 C CA . THR A 1 202 ? -9.432 24.108 11.954 1.00 26.48 202 THR A CA 1
ATOM 1692 C C . THR A 1 202 ? -9.233 24.524 13.429 1.00 26.48 202 THR A C 1
ATOM 1694 O O . THR A 1 202 ? -9.522 25.642 13.836 1.00 26.48 202 THR A O 1
ATOM 1697 N N . TYR A 1 203 ? -8.531 23.641 14.144 1.00 29.45 203 TYR A N 1
ATOM 1698 C CA . TYR A 1 203 ? -7.378 23.824 15.053 1.00 29.45 203 TYR A CA 1
ATOM 1699 C C . TYR A 1 203 ? -7.679 23.813 16.551 1.00 29.45 203 TYR A C 1
ATOM 1701 O O . TYR A 1 203 ? -8.642 24.397 17.033 1.00 29.45 203 TYR A O 1
ATOM 1709 N N . LYS A 1 204 ? -6.833 23.048 17.267 1.00 34.66 204 LYS A N 1
ATOM 1710 C CA . LYS A 1 204 ? -7.283 22.035 18.246 1.00 34.66 204 LYS A CA 1
ATOM 1711 C C . LYS A 1 204 ? -8.264 21.045 17.587 1.00 34.66 204 LYS A C 1
ATOM 1713 O O . LYS A 1 204 ? -8.618 21.192 16.418 1.00 34.66 204 LYS A O 1
ATOM 1718 N N . PHE A 1 205 ? -8.705 20.026 18.318 1.00 37.06 205 PHE A N 1
ATOM 1719 C CA . PHE A 1 205 ? -9.962 19.381 17.952 1.00 37.06 205 PHE A CA 1
ATOM 1720 C C . PHE A 1 205 ? -11.088 20.337 18.352 1.00 37.06 205 PHE A C 1
ATOM 1722 O O . PHE A 1 205 ? -11.530 20.324 19.500 1.00 37.06 205 PHE A O 1
ATOM 1729 N N . ASN A 1 206 ? -11.519 21.183 17.412 1.00 35.88 206 ASN A N 1
ATOM 1730 C CA . ASN A 1 206 ? -12.847 21.790 17.466 1.00 35.88 206 ASN A CA 1
ATOM 1731 C C . ASN A 1 206 ? -13.849 20.669 17.196 1.00 35.88 206 ASN A C 1
ATOM 1733 O O . ASN A 1 206 ? -14.280 20.446 16.070 1.00 35.88 206 ASN A O 1
ATOM 1737 N N . LEU A 1 207 ? -14.108 19.908 18.254 1.00 44.34 207 LEU A N 1
ATOM 1738 C CA . LEU A 1 207 ? -15.165 18.919 18.318 1.00 44.34 207 LEU A CA 1
ATOM 1739 C C . LEU A 1 207 ? -16.489 19.647 18.088 1.00 44.34 207 LEU A C 1
ATOM 1741 O O . LEU A 1 207 ? -16.736 20.678 18.720 1.00 44.34 207 LEU A O 1
ATOM 1745 N N . ASP A 1 208 ? -17.337 19.118 17.210 1.00 41.69 208 ASP A N 1
ATOM 1746 C CA . ASP A 1 208 ? -18.700 19.628 17.096 1.00 41.69 208 ASP A CA 1
ATOM 1747 C C . ASP A 1 208 ? -19.447 19.491 18.423 1.00 41.69 208 ASP A C 1
ATOM 1749 O O . ASP A 1 208 ? -19.163 18.597 19.228 1.00 41.69 208 ASP A O 1
ATOM 1753 N N . LYS A 1 209 ? -20.412 20.395 18.639 1.00 46.25 209 LYS A N 1
ATOM 1754 C CA . LYS A 1 209 ? -21.202 20.506 19.875 1.00 46.25 209 LYS A CA 1
ATOM 1755 C C . LYS A 1 209 ? -21.798 19.150 20.280 1.00 46.25 209 LYS A C 1
ATOM 1757 O O . LYS A 1 209 ? -22.843 18.751 19.778 1.00 46.25 209 LYS A O 1
ATOM 1762 N N . GLY A 1 210 ? -21.135 18.474 21.216 1.00 52.19 210 GLY A N 1
ATOM 1763 C CA . GLY A 1 210 ? -21.511 17.153 21.722 1.00 52.19 210 GLY A CA 1
ATOM 1764 C C . GLY A 1 210 ? -20.306 16.238 21.940 1.00 52.19 210 GLY A C 1
ATOM 1765 O O . GLY A 1 210 ? -20.228 15.573 22.969 1.00 52.19 210 GLY A O 1
ATOM 1766 N N . HIS A 1 211 ? -19.326 16.242 21.033 1.00 58.75 211 HIS A N 1
ATOM 1767 C CA . HIS A 1 211 ? -18.128 15.415 21.185 1.00 58.75 211 HIS A CA 1
ATOM 1768 C C . HIS A 1 211 ? -17.123 16.063 22.162 1.00 58.75 211 HIS A C 1
ATOM 1770 O O . HIS A 1 211 ? -16.851 17.258 22.091 1.00 58.75 211 HIS A O 1
ATOM 1776 N N . ASN A 1 212 ? -16.550 15.283 23.082 1.00 66.25 212 ASN A N 1
ATOM 1777 C CA . ASN A 1 212 ? -15.611 15.750 24.115 1.00 66.25 212 ASN A CA 1
ATOM 1778 C C . ASN A 1 212 ? -14.441 14.767 24.300 1.00 66.25 212 ASN A C 1
ATOM 1780 O O . ASN A 1 212 ? -14.566 13.593 23.945 1.00 66.25 212 ASN A O 1
ATOM 1784 N N . LYS A 1 213 ? -13.303 15.214 24.871 1.00 76.31 213 LYS A N 1
ATOM 1785 C CA . LYS A 1 213 ? -12.287 14.266 25.380 1.00 76.31 213 LYS A CA 1
ATOM 1786 C C . LYS A 1 213 ? -12.888 13.560 26.592 1.00 76.31 213 LYS A C 1
ATOM 1788 O O . LYS A 1 213 ? -13.259 14.221 27.558 1.00 76.31 213 LYS A O 1
ATOM 1793 N N . VAL A 1 214 ? -12.952 12.235 26.539 1.00 77.19 214 VAL A N 1
ATOM 1794 C CA . VAL A 1 214 ? -13.446 11.412 27.644 1.00 77.19 214 VAL A CA 1
ATOM 1795 C C . VAL A 1 214 ? -12.277 11.023 28.545 1.00 77.19 214 VAL A C 1
ATOM 1797 O O . VAL A 1 214 ? -11.228 10.594 28.063 1.00 77.19 214 VAL A O 1
ATOM 1800 N N . SER A 1 215 ? -12.485 11.146 29.855 1.00 85.44 215 SER A N 1
ATOM 1801 C CA . SER A 1 215 ? -11.611 10.577 30.882 1.00 85.44 215 SER A CA 1
ATOM 1802 C C . SER A 1 215 ? -12.313 9.373 31.502 1.00 85.44 215 SER A C 1
ATOM 1804 O O . SER A 1 215 ? -13.348 9.528 32.148 1.00 85.44 215 SER A O 1
ATOM 1806 N N . LEU A 1 216 ? -11.763 8.177 31.299 1.00 85.31 216 LEU A N 1
ATOM 1807 C CA . LEU A 1 216 ? -12.221 6.949 31.959 1.00 85.31 216 LEU A CA 1
ATOM 1808 C C . LEU A 1 216 ? -11.504 6.782 33.313 1.00 85.31 216 LEU A C 1
ATOM 1810 O O . LEU A 1 216 ? -10.694 7.627 33.691 1.00 85.31 216 LEU A O 1
ATOM 1814 N N . GLU A 1 217 ? -11.776 5.732 34.085 1.00 88.00 217 GLU A N 1
ATOM 1815 C CA . GLU A 1 217 ? -11.200 5.590 35.433 1.00 88.00 217 GLU A CA 1
ATOM 1816 C C . GLU A 1 217 ? -9.690 5.280 35.443 1.00 88.00 217 GLU A C 1
ATOM 1818 O O . GLU A 1 217 ? -9.002 5.587 36.418 1.00 88.00 217 GLU A O 1
ATOM 1823 N N . SER A 1 218 ? -9.138 4.726 34.355 1.00 88.81 218 SER A N 1
ATOM 1824 C CA . SER A 1 218 ? -7.694 4.485 34.257 1.00 88.81 218 SER A CA 1
ATOM 1825 C C . SER A 1 218 ? -6.936 5.778 33.935 1.00 88.81 218 SER A C 1
ATOM 1827 O O . SER A 1 218 ? -6.868 6.246 32.795 1.00 88.81 218 SER A O 1
ATOM 1829 N N . THR A 1 219 ? -6.311 6.345 34.968 1.00 86.81 219 THR A N 1
ATOM 1830 C CA . THR A 1 219 ? -5.445 7.533 34.861 1.00 86.81 219 THR A CA 1
ATOM 1831 C C . THR A 1 219 ? -4.246 7.306 33.931 1.00 86.81 219 THR A C 1
ATOM 1833 O O . THR A 1 219 ? -3.772 8.253 33.306 1.00 86.81 219 THR A O 1
ATOM 1836 N N . GLU A 1 220 ? -3.752 6.072 33.810 1.00 85.12 220 GLU A N 1
ATOM 1837 C CA . GLU A 1 220 ? -2.669 5.727 32.881 1.00 85.12 220 GLU A CA 1
ATOM 1838 C C . GLU A 1 220 ? -3.165 5.698 31.429 1.00 85.12 220 GLU A C 1
ATOM 1840 O O . GLU A 1 220 ? -2.574 6.342 30.559 1.00 85.12 220 GLU A O 1
ATOM 1845 N N . PHE A 1 221 ? -4.319 5.067 31.182 1.00 84.75 221 PHE A N 1
ATOM 1846 C CA . PHE A 1 221 ? -4.964 5.056 29.867 1.00 84.75 221 PHE A CA 1
ATOM 1847 C C . PHE A 1 221 ? -5.239 6.480 29.363 1.00 84.75 221 PHE A C 1
ATOM 1849 O O . PHE A 1 221 ? -4.837 6.823 28.255 1.00 84.75 221 PHE A O 1
ATOM 1856 N N . ASN A 1 222 ? -5.809 7.359 30.196 1.00 81.12 222 ASN A N 1
ATOM 1857 C CA . ASN A 1 222 ? -6.116 8.751 29.819 1.00 81.12 222 ASN A CA 1
ATOM 1858 C C . ASN A 1 222 ? -4.876 9.612 29.478 1.00 81.12 222 ASN A C 1
ATOM 1860 O O . ASN A 1 222 ? -5.013 10.648 28.807 1.00 81.12 222 ASN A O 1
ATOM 1864 N N . LYS A 1 223 ? -3.687 9.220 29.969 1.00 79.69 223 LYS A N 1
ATOM 1865 C CA . LYS A 1 223 ? -2.391 9.857 29.664 1.00 79.69 223 LYS A CA 1
ATOM 1866 C C . LYS A 1 223 ? -1.814 9.372 28.333 1.00 79.69 223 LYS A C 1
ATOM 1868 O O . LYS A 1 223 ? -1.247 10.179 27.601 1.00 79.69 223 LYS A O 1
ATOM 1873 N N . LEU A 1 224 ? -1.940 8.077 28.034 1.00 75.25 224 LEU A N 1
ATOM 1874 C CA . LEU A 1 224 ? -1.356 7.450 26.840 1.00 75.25 224 LEU A CA 1
ATOM 1875 C C . LEU A 1 224 ? -2.299 7.444 25.625 1.00 75.25 224 LEU A C 1
ATOM 1877 O O . LEU A 1 224 ? -1.829 7.400 24.489 1.00 75.25 224 LEU A O 1
ATOM 1881 N N . VAL A 1 225 ? -3.613 7.530 25.845 1.00 75.69 225 VAL A N 1
ATOM 1882 C CA . VAL A 1 225 ? -4.656 7.468 24.815 1.00 75.69 225 VAL A CA 1
ATOM 1883 C C . VAL A 1 225 ? -5.524 8.729 24.861 1.00 75.69 225 VAL A C 1
ATOM 1885 O O . VAL A 1 225 ? -6.095 9.090 25.890 1.00 75.69 225 VAL A O 1
ATOM 1888 N N . ASN A 1 226 ? -5.669 9.408 23.720 1.00 73.62 226 ASN A N 1
ATOM 1889 C CA . ASN A 1 226 ? -6.635 10.498 23.567 1.00 73.62 226 ASN A CA 1
ATOM 1890 C C . ASN A 1 226 ? -7.951 9.948 23.016 1.00 73.62 226 ASN A C 1
ATOM 1892 O O . ASN A 1 226 ? -8.120 9.841 21.802 1.00 73.62 226 ASN A O 1
ATOM 1896 N N . LEU A 1 227 ? -8.854 9.579 23.923 1.00 77.44 227 LEU A N 1
ATOM 1897 C CA . LEU A 1 227 ? -10.192 9.096 23.599 1.00 77.44 227 LEU A CA 1
ATOM 1898 C C . LEU A 1 227 ? -11.195 10.258 23.528 1.00 77.44 227 LEU A C 1
ATOM 1900 O O . LEU A 1 227 ? -11.275 11.076 24.445 1.00 77.44 227 LEU A O 1
ATOM 1904 N N . TYR A 1 228 ? -11.979 10.303 22.457 1.00 77.88 228 TYR A N 1
ATOM 1905 C CA . TYR A 1 228 ? -13.038 11.280 22.222 1.00 77.88 228 TYR A CA 1
ATOM 1906 C C . TYR A 1 228 ? -14.366 10.568 21.941 1.00 77.88 228 TYR A C 1
ATOM 1908 O O . TYR A 1 228 ? -14.387 9.544 21.260 1.00 77.88 228 TYR A O 1
ATOM 1916 N N . SER A 1 229 ? -15.479 11.099 22.447 1.00 74.31 229 SER A N 1
ATOM 1917 C CA . SER A 1 229 ? -16.821 10.545 22.203 1.00 74.31 229 SER A CA 1
ATOM 1918 C C . SER A 1 229 ? -17.909 11.599 22.388 1.00 74.31 229 SER A C 1
ATOM 1920 O O . SER A 1 229 ? -17.670 12.634 23.008 1.00 74.31 229 SER A O 1
ATOM 1922 N N . SER A 1 230 ? -19.097 11.345 21.835 1.00 73.94 230 SER A N 1
ATOM 1923 C CA . SER A 1 230 ? -20.340 12.081 22.145 1.00 73.94 230 SER A CA 1
ATOM 1924 C C . SER A 1 230 ? -20.912 11.714 23.513 1.00 73.94 230 SER A C 1
ATOM 1926 O O . SER A 1 230 ? -21.588 12.525 24.133 1.00 73.94 230 SER A O 1
ATOM 1928 N N . ASP A 1 231 ? -20.636 10.497 23.977 1.00 76.88 231 ASP A N 1
ATOM 1929 C CA . ASP A 1 231 ? -21.101 9.984 25.259 1.00 76.88 231 ASP A CA 1
ATOM 1930 C C . ASP A 1 231 ? -19.980 9.204 25.963 1.00 76.88 231 ASP A C 1
ATOM 1932 O O . ASP A 1 231 ? -19.304 8.347 25.377 1.00 76.88 231 ASP A O 1
ATOM 1936 N N . GLN A 1 232 ? -19.782 9.510 27.244 1.00 80.19 232 GLN A N 1
ATOM 1937 C CA . GLN A 1 232 ? -18.852 8.794 28.108 1.00 80.19 232 GLN A CA 1
ATOM 1938 C C . GLN A 1 232 ? -19.333 7.363 28.391 1.00 80.19 232 GLN A C 1
ATOM 1940 O O . GLN A 1 232 ? -18.491 6.488 28.578 1.00 80.19 232 GLN A O 1
ATOM 1945 N N . ILE A 1 233 ? -20.642 7.088 28.369 1.00 79.94 233 ILE A N 1
ATOM 1946 C CA . ILE A 1 233 ? -21.198 5.743 28.573 1.00 79.94 233 ILE A CA 1
ATOM 1947 C C . ILE A 1 233 ? -21.002 4.872 27.315 1.00 79.94 233 ILE A C 1
ATOM 1949 O O . ILE A 1 233 ? -20.585 3.721 27.447 1.00 79.94 233 ILE A O 1
ATOM 1953 N N . GLU A 1 234 ? -21.190 5.399 26.098 1.00 75.69 234 GLU A N 1
ATOM 1954 C CA . GLU A 1 234 ? -20.745 4.748 24.847 1.00 75.69 234 GLU A CA 1
ATOM 1955 C C . GLU A 1 234 ? -19.240 4.432 24.875 1.00 75.69 234 GLU A C 1
ATOM 1957 O O . GLU A 1 234 ? -18.845 3.275 24.715 1.00 75.69 234 GLU A O 1
ATOM 1962 N N . ALA A 1 235 ? -18.397 5.429 25.170 1.00 78.19 235 ALA A N 1
ATOM 1963 C CA . ALA A 1 235 ? -16.950 5.235 25.288 1.00 78.19 235 ALA A CA 1
ATOM 1964 C C . ALA A 1 235 ? -16.595 4.158 26.329 1.00 78.19 235 ALA A C 1
ATOM 1966 O O . ALA A 1 235 ? -15.723 3.322 26.095 1.00 78.19 235 ALA A O 1
ATOM 1967 N N . ARG A 1 236 ? -17.312 4.136 27.458 1.00 78.44 236 ARG A N 1
ATOM 1968 C CA . ARG A 1 236 ? -17.142 3.170 28.548 1.00 78.44 236 ARG A CA 1
ATOM 1969 C C . ARG A 1 236 ? -17.548 1.742 28.171 1.00 78.44 236 ARG A C 1
ATOM 1971 O O . ARG A 1 236 ? -16.922 0.804 28.659 1.00 78.44 236 ARG A O 1
ATOM 1978 N N . LYS A 1 237 ? -18.551 1.558 27.306 1.00 81.19 237 LYS A N 1
ATOM 1979 C CA . LYS A 1 237 ? -18.950 0.236 26.781 1.00 81.19 237 LYS A CA 1
ATOM 1980 C C . LYS A 1 237 ? -17.878 -0.361 25.864 1.00 81.19 237 LYS A C 1
ATOM 1982 O O . LYS A 1 237 ? -17.626 -1.560 25.932 1.00 81.19 237 LYS A O 1
ATOM 1987 N N . VAL A 1 238 ? -17.218 0.472 25.054 1.00 77.00 238 VAL A N 1
ATOM 1988 C CA . VAL A 1 238 ? -16.088 0.051 24.201 1.00 77.00 238 VAL A CA 1
ATOM 1989 C C . VAL A 1 238 ? -14.807 -0.158 25.023 1.00 77.00 238 VAL A C 1
ATOM 1991 O O . VAL A 1 238 ? -14.042 -1.081 24.745 1.00 77.00 238 VAL A O 1
ATOM 1994 N N . PHE A 1 239 ? -14.601 0.646 26.074 1.00 80.00 239 PHE A N 1
ATOM 1995 C CA . PHE A 1 239 ? -13.428 0.610 26.961 1.00 80.00 239 PHE A CA 1
ATOM 1996 C C . PHE A 1 239 ? -13.792 0.314 28.445 1.00 80.00 239 PHE A C 1
ATOM 1998 O O . PHE A 1 239 ? -13.652 1.177 29.323 1.00 80.00 239 PHE A O 1
ATOM 2005 N N . PRO A 1 240 ? -14.233 -0.921 28.769 1.00 83.38 240 PRO A N 1
ATOM 2006 C CA . PRO A 1 240 ? -14.260 -1.451 30.134 1.00 83.38 240 PRO A CA 1
ATOM 2007 C C . PRO A 1 240 ? -12.826 -1.607 30.697 1.00 83.38 240 PRO A C 1
ATOM 2009 O O . PRO A 1 240 ? -11.864 -1.586 29.920 1.00 83.38 240 PRO A O 1
ATOM 2012 N N . PRO A 1 241 ? -12.642 -1.825 32.020 1.00 87.25 241 PRO A N 1
ATOM 2013 C CA . PRO A 1 241 ? -11.314 -1.821 32.649 1.00 87.25 241 PRO A CA 1
ATOM 2014 C C . PRO A 1 241 ? -10.358 -2.840 32.016 1.00 87.25 241 PRO A C 1
ATOM 2016 O O . PRO A 1 241 ? -9.206 -2.532 31.727 1.00 87.25 241 PRO A O 1
ATOM 2019 N N . ILE A 1 242 ? -10.879 -4.037 31.726 1.00 87.62 242 ILE A N 1
ATOM 2020 C CA . ILE A 1 242 ? -10.140 -5.158 31.135 1.00 87.62 242 ILE A CA 1
ATOM 2021 C C . ILE A 1 242 ? -9.591 -4.790 29.747 1.00 87.62 242 ILE A C 1
ATOM 2023 O O . ILE A 1 242 ? -8.425 -5.055 29.460 1.00 87.62 242 ILE A O 1
ATOM 2027 N N . LYS A 1 243 ? -10.393 -4.135 28.893 1.00 84.12 243 LYS A N 1
ATOM 2028 C CA . LYS A 1 243 ? -9.944 -3.703 27.558 1.00 84.12 243 LYS A CA 1
ATOM 2029 C C . LYS A 1 243 ? -8.940 -2.554 27.652 1.00 84.12 243 LYS A C 1
ATOM 2031 O O . LYS A 1 243 ? -7.955 -2.566 26.924 1.00 84.12 243 LYS A O 1
ATOM 2036 N N . MET A 1 244 ? -9.116 -1.614 28.587 1.00 84.81 244 MET A N 1
ATOM 2037 C CA . MET A 1 244 ? -8.107 -0.572 28.831 1.00 84.81 244 MET A CA 1
ATOM 2038 C C . MET A 1 244 ? -6.760 -1.156 29.273 1.00 84.81 244 MET A C 1
ATOM 2040 O O . MET A 1 244 ? -5.735 -0.717 28.755 1.00 84.81 244 MET A O 1
ATOM 2044 N N . GLN A 1 245 ? -6.748 -2.164 30.153 1.00 86.44 245 GLN A N 1
ATOM 2045 C CA . GLN A 1 245 ? -5.502 -2.821 30.559 1.00 86.44 245 GLN A CA 1
ATOM 2046 C C . GLN A 1 245 ? -4.828 -3.532 29.378 1.00 86.44 245 GLN A C 1
ATOM 2048 O O . GLN A 1 245 ? -3.670 -3.247 29.090 1.00 86.44 245 GLN A O 1
ATOM 2053 N N . LYS A 1 246 ? -5.571 -4.332 28.597 1.00 83.81 246 LYS A N 1
ATOM 2054 C CA . LYS A 1 246 ? -5.046 -4.971 27.372 1.00 83.81 246 LYS A CA 1
ATOM 2055 C C . LYS A 1 246 ? -4.435 -3.960 26.382 1.00 83.81 246 LYS A C 1
ATOM 2057 O O . LYS A 1 246 ? -3.446 -4.267 25.715 1.00 83.81 246 LYS A O 1
ATOM 2062 N N . VAL A 1 247 ? -5.000 -2.750 26.275 1.00 81.31 247 VAL A N 1
ATOM 2063 C CA . VAL A 1 247 ? -4.437 -1.663 25.449 1.00 81.31 247 VAL A CA 1
ATOM 2064 C C . VAL A 1 247 ? -3.137 -1.109 26.047 1.00 81.31 247 VAL A C 1
ATOM 2066 O O . VAL A 1 247 ? -2.187 -0.894 25.294 1.00 81.31 247 VAL A O 1
ATOM 2069 N N . LEU A 1 248 ? -3.059 -0.914 27.367 1.00 82.31 248 LEU A N 1
ATOM 2070 C CA . LEU A 1 248 ? -1.831 -0.493 28.060 1.00 82.31 248 LEU A CA 1
ATOM 2071 C C . LEU A 1 248 ? -0.705 -1.527 27.901 1.00 82.31 248 LEU A C 1
ATOM 2073 O O . LEU A 1 248 ? 0.401 -1.175 27.488 1.00 82.31 248 LEU A O 1
ATOM 2077 N N . ASP A 1 249 ? -1.005 -2.805 28.132 1.00 84.50 249 ASP A N 1
ATOM 2078 C CA . ASP A 1 249 ? -0.054 -3.919 28.014 1.00 84.50 249 ASP A CA 1
ATOM 2079 C C . ASP A 1 249 ? 0.538 -4.024 26.594 1.00 84.50 249 ASP A C 1
ATOM 2081 O O . ASP A 1 249 ? 1.721 -4.320 26.415 1.00 84.50 249 ASP A O 1
ATOM 2085 N N . SER A 1 250 ? -0.276 -3.732 25.572 1.00 78.12 250 SER A N 1
ATOM 2086 C CA . SER A 1 250 ? 0.146 -3.677 24.167 1.00 78.12 250 SER A CA 1
ATOM 2087 C C . SER A 1 250 ? 0.984 -2.430 23.849 1.00 78.12 250 SER A C 1
ATOM 2089 O O . SER A 1 250 ? 2.020 -2.532 23.191 1.00 78.12 250 SER A O 1
ATOM 2091 N N . LEU A 1 251 ? 0.598 -1.254 24.363 1.00 73.81 251 LEU A N 1
ATOM 2092 C CA . LEU A 1 251 ? 1.326 0.009 24.159 1.00 73.81 251 LEU A CA 1
ATOM 2093 C C . LEU A 1 251 ? 2.710 0.043 24.826 1.00 73.81 251 LEU A C 1
ATOM 2095 O O . LEU A 1 251 ? 3.589 0.775 24.366 1.00 73.81 251 LEU A O 1
ATOM 2099 N N . ASN A 1 252 ? 2.916 -0.758 25.872 1.00 73.88 252 ASN A N 1
ATOM 2100 C CA . ASN A 1 252 ? 4.205 -0.907 26.549 1.00 73.88 252 ASN A CA 1
ATOM 2101 C C . ASN A 1 252 ? 5.228 -1.746 25.748 1.00 73.88 252 ASN A C 1
ATOM 2103 O O . ASN A 1 252 ? 6.419 -1.747 26.073 1.00 73.88 252 ASN A O 1
ATOM 2107 N N . GLN A 1 253 ? 4.813 -2.415 24.665 1.00 73.25 253 GLN A N 1
ATOM 2108 C CA . GLN A 1 253 ? 5.715 -3.135 23.758 1.00 73.25 253 GLN A CA 1
ATOM 2109 C C . GLN A 1 253 ? 6.381 -2.160 22.773 1.00 73.25 253 GLN A C 1
ATOM 2111 O O . GLN A 1 253 ? 5.714 -1.369 22.104 1.00 73.25 253 GLN A O 1
ATOM 2116 N N . LYS A 1 254 ? 7.716 -2.209 22.660 1.00 61.09 254 LYS A N 1
ATOM 2117 C CA . LYS A 1 254 ? 8.497 -1.137 22.007 1.00 61.09 254 LYS A CA 1
ATOM 2118 C C . LYS A 1 254 ? 8.171 -0.913 20.525 1.00 61.09 254 LYS A C 1
ATOM 2120 O O . LYS A 1 254 ? 8.217 0.241 20.095 1.00 61.09 254 LYS A O 1
ATOM 2125 N N . ASP A 1 255 ? 7.771 -1.965 19.811 1.00 63.78 255 ASP A N 1
ATOM 2126 C CA . ASP A 1 255 ? 7.584 -1.987 18.351 1.00 63.78 255 ASP A CA 1
ATOM 2127 C C . ASP A 1 255 ? 6.106 -2.074 17.903 1.00 63.78 255 ASP A C 1
ATOM 2129 O O . ASP A 1 255 ? 5.818 -2.290 16.722 1.00 63.78 255 ASP A O 1
ATOM 2133 N N . LYS A 1 256 ? 5.149 -1.911 18.831 1.00 66.38 256 LYS A N 1
ATOM 2134 C CA . LYS A 1 256 ? 3.707 -1.858 18.524 1.00 66.38 256 LYS A CA 1
ATOM 2135 C C . LYS A 1 256 ? 3.255 -0.460 18.093 1.00 66.38 256 LYS A C 1
ATOM 2137 O O . LYS A 1 256 ? 3.809 0.563 18.503 1.00 66.38 256 LYS A O 1
ATOM 2142 N N . ALA A 1 257 ? 2.200 -0.432 17.284 1.00 64.94 257 ALA A N 1
ATOM 2143 C CA . ALA A 1 257 ? 1.556 0.780 16.803 1.00 64.94 257 ALA A CA 1
ATOM 2144 C C . ALA A 1 257 ? 1.005 1.636 17.955 1.00 64.94 257 ALA A C 1
ATOM 2146 O O . ALA A 1 257 ? 0.387 1.123 18.886 1.00 64.94 257 ALA A O 1
ATOM 2147 N N . ARG A 1 258 ? 1.199 2.958 17.883 1.00 64.88 258 ARG A N 1
ATOM 2148 C CA . ARG A 1 258 ? 0.791 3.898 18.940 1.00 64.88 258 ARG A CA 1
ATOM 2149 C C . ARG A 1 258 ? -0.358 4.786 18.488 1.00 64.88 258 ARG A C 1
ATOM 2151 O O . ARG A 1 258 ? -0.245 5.501 17.491 1.00 64.88 258 ARG A O 1
ATOM 2158 N N . PHE A 1 259 ? -1.449 4.779 19.244 1.00 64.69 259 PHE A N 1
ATOM 2159 C CA . PHE A 1 259 ? -2.609 5.638 19.010 1.00 64.69 259 PHE A CA 1
ATOM 2160 C C . PHE A 1 259 ? -2.246 7.102 19.251 1.00 64.69 259 PHE A C 1
ATOM 2162 O O . PHE A 1 259 ? -1.625 7.444 20.255 1.00 64.69 259 PHE A O 1
ATOM 2169 N N . ARG A 1 260 ? -2.649 7.982 18.333 1.00 61.28 260 ARG A N 1
ATOM 2170 C CA . ARG A 1 260 ? -2.611 9.435 18.548 1.00 61.28 260 ARG A CA 1
ATOM 2171 C C . ARG A 1 260 ? -3.922 9.932 19.128 1.00 61.28 260 ARG A C 1
ATOM 2173 O O . ARG A 1 260 ? -3.918 10.732 20.064 1.00 61.28 260 ARG A O 1
ATOM 2180 N N . PHE A 1 261 ? -5.019 9.437 18.567 1.00 66.06 261 PHE A N 1
ATOM 2181 C CA . PHE A 1 261 ? -6.378 9.706 19.004 1.00 66.06 261 PHE A CA 1
ATOM 2182 C C . PHE A 1 261 ? -7.327 8.609 18.519 1.00 66.06 261 PHE A C 1
ATOM 2184 O O . PHE A 1 261 ? -7.107 8.002 17.467 1.00 66.06 261 PHE A O 1
ATOM 2191 N N . LEU A 1 262 ? -8.379 8.390 19.302 1.00 72.38 262 LEU A N 1
ATOM 2192 C CA . LEU A 1 262 ? -9.478 7.471 19.035 1.00 72.38 262 LEU A CA 1
ATOM 2193 C C . LEU A 1 262 ? -10.795 8.222 19.224 1.00 72.38 262 LEU A C 1
ATOM 2195 O O . LEU A 1 262 ? -10.952 8.960 20.196 1.00 72.38 262 LEU A O 1
ATOM 2199 N N . PHE A 1 263 ? -11.733 8.008 18.313 1.00 72.06 263 PHE A N 1
ATOM 2200 C CA . PHE A 1 263 ? -13.091 8.527 18.360 1.00 72.06 263 PHE A CA 1
ATOM 2201 C C . PHE A 1 263 ? -14.070 7.353 18.437 1.00 72.06 263 PHE A C 1
ATOM 2203 O O . PHE A 1 263 ? -13.929 6.387 17.683 1.00 72.06 263 PHE A O 1
ATOM 2210 N N . VAL A 1 264 ? -15.048 7.442 19.341 1.00 72.50 264 VAL A N 1
ATOM 2211 C CA . VAL A 1 264 ? -16.126 6.457 19.551 1.00 72.50 264 VAL A CA 1
ATOM 2212 C C . VAL A 1 264 ? -17.480 7.158 19.417 1.00 72.50 264 VAL A C 1
ATOM 2214 O O . VAL A 1 264 ? -17.641 8.280 19.897 1.00 72.50 264 VAL A O 1
ATOM 2217 N N . LYS A 1 265 ? -18.431 6.523 18.724 1.00 70.75 265 LYS A N 1
ATOM 2218 C CA . LYS A 1 265 ? -19.811 7.005 18.550 1.00 70.75 265 LYS A CA 1
ATOM 2219 C C . LYS A 1 265 ? -20.689 5.839 18.108 1.00 70.75 265 LYS A C 1
ATOM 2221 O O . LYS A 1 265 ? -20.465 5.286 17.029 1.00 70.75 265 LYS A O 1
ATOM 2226 N N . LYS A 1 266 ? -21.691 5.476 18.911 1.00 69.38 266 LYS A N 1
ATOM 2227 C CA . LYS A 1 266 ? -22.468 4.235 18.746 1.00 69.38 266 LYS A CA 1
ATOM 2228 C C . LYS A 1 266 ? -21.527 3.028 18.550 1.00 69.38 266 LYS A C 1
ATOM 2230 O O . LYS A 1 266 ? -20.700 2.757 19.415 1.00 69.38 266 LYS A O 1
ATOM 2235 N N . ASN A 1 267 ? -21.626 2.344 17.408 1.00 62.66 267 ASN A N 1
ATOM 2236 C CA . ASN A 1 267 ? -20.803 1.187 17.057 1.00 62.66 267 ASN A CA 1
ATOM 2237 C C . ASN A 1 267 ? -19.464 1.578 16.404 1.00 62.66 267 ASN A C 1
ATOM 2239 O O . ASN A 1 267 ? -18.514 0.809 16.486 1.00 62.66 267 ASN A O 1
ATOM 2243 N N . THR A 1 268 ? -19.366 2.748 15.765 1.00 64.56 268 THR A N 1
ATOM 2244 C CA . THR A 1 268 ? -18.221 3.098 14.910 1.00 64.56 268 THR A CA 1
ATOM 2245 C C . THR A 1 268 ? -17.015 3.563 15.722 1.00 64.56 268 THR A C 1
ATOM 2247 O O . THR A 1 268 ? -17.134 4.365 16.655 1.00 64.56 268 THR A O 1
ATOM 2250 N N . ILE A 1 269 ? -15.828 3.115 15.306 1.00 70.00 269 ILE A N 1
ATOM 2251 C CA . ILE A 1 269 ? -14.538 3.537 15.860 1.00 70.00 269 ILE A CA 1
ATOM 2252 C C . ILE A 1 269 ? -13.669 4.113 14.740 1.00 70.00 269 ILE A C 1
ATOM 2254 O O . ILE A 1 269 ? -13.470 3.489 13.696 1.00 70.00 269 ILE A O 1
ATOM 2258 N N . PHE A 1 270 ? -13.117 5.302 14.977 1.00 71.69 270 PHE A N 1
ATOM 2259 C CA . PHE A 1 270 ? -12.122 5.935 14.110 1.00 71.69 270 PHE A CA 1
ATOM 2260 C C . PHE A 1 270 ? -10.831 6.145 14.901 1.00 71.69 270 PHE A C 1
ATOM 2262 O O . PHE A 1 270 ? -10.857 6.682 16.008 1.00 71.69 270 PHE A O 1
ATOM 2269 N N . GLY A 1 271 ? -9.684 5.781 14.331 1.00 66.62 271 GLY A N 1
ATOM 2270 C CA . GLY A 1 271 ? -8.377 5.984 14.949 1.00 66.62 271 GLY A CA 1
ATOM 2271 C C . GLY A 1 271 ? -7.354 6.577 13.992 1.00 66.62 271 GLY A C 1
ATOM 2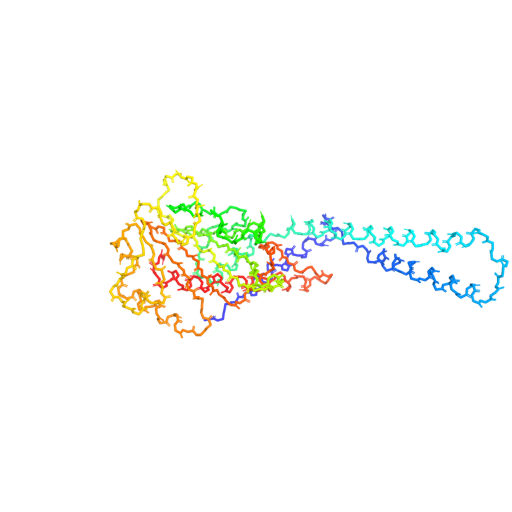272 O O . GLY A 1 271 ? -7.236 6.130 12.853 1.00 66.62 271 GLY A O 1
ATOM 2273 N N . GLN A 1 272 ? -6.554 7.530 14.483 1.00 65.88 272 GLN A N 1
ATOM 2274 C CA . GLN A 1 272 ? -5.237 7.782 13.897 1.00 65.88 272 GLN A CA 1
ATOM 2275 C C . GLN A 1 272 ? -4.177 7.076 14.737 1.00 65.88 272 GLN A C 1
ATOM 2277 O O . GLN A 1 272 ? -4.031 7.320 15.939 1.00 65.88 272 GLN A O 1
ATOM 2282 N N . ILE A 1 273 ? -3.408 6.228 14.070 1.00 64.31 273 ILE A N 1
ATOM 2283 C CA . ILE A 1 273 ? -2.384 5.371 14.655 1.00 64.31 273 ILE A CA 1
ATOM 2284 C C . ILE A 1 273 ? -1.045 5.711 13.988 1.00 64.31 273 ILE A C 1
ATOM 2286 O O . ILE A 1 273 ? -1.008 6.167 12.845 1.00 64.31 273 ILE A O 1
ATOM 2290 N N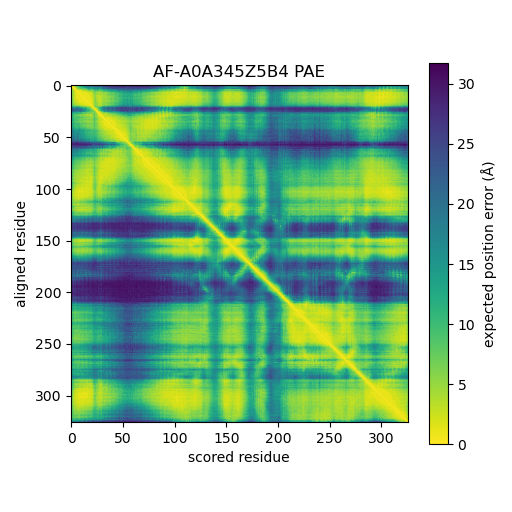 . LYS A 1 274 ? 0.067 5.519 14.694 1.00 63.97 274 LYS A N 1
ATOM 2291 C CA . LYS A 1 274 ? 1.426 5.567 14.148 1.00 63.97 274 LYS A CA 1
ATOM 2292 C C . LYS A 1 274 ? 2.077 4.195 14.322 1.00 63.97 274 LYS A C 1
ATOM 2294 O O . LYS A 1 274 ? 2.396 3.826 15.451 1.00 63.97 274 LYS A O 1
ATOM 2299 N N . THR A 1 275 ? 2.271 3.461 13.230 1.00 62.91 275 THR A N 1
ATOM 2300 C CA . THR A 1 275 ? 3.183 2.308 13.189 1.00 62.91 275 THR A CA 1
ATOM 2301 C C . THR A 1 275 ? 4.603 2.775 12.816 1.00 62.91 275 THR A C 1
ATOM 2303 O O . THR A 1 275 ? 4.885 3.980 12.796 1.00 62.91 275 THR A O 1
ATOM 2306 N N . PHE A 1 276 ? 5.511 1.829 12.550 1.00 57.28 276 PHE A N 1
ATOM 2307 C CA . PHE A 1 276 ? 6.927 2.101 12.290 1.00 57.28 276 PHE A CA 1
ATOM 2308 C C . PHE A 1 276 ? 7.534 1.289 11.120 1.00 57.28 276 PHE A C 1
ATOM 2310 O O . PHE A 1 276 ? 8.739 1.400 10.893 1.00 57.28 276 PHE A O 1
ATOM 2317 N N . ASN A 1 277 ? 6.750 0.486 10.378 1.00 61.84 277 ASN A N 1
ATOM 2318 C CA . ASN A 1 277 ? 7.292 -0.541 9.469 1.00 61.84 277 ASN A CA 1
ATOM 2319 C C . ASN A 1 277 ? 7.329 -0.130 7.981 1.00 61.84 277 ASN A C 1
ATOM 2321 O O . ASN A 1 277 ? 8.411 -0.092 7.380 1.00 61.84 277 ASN A O 1
ATOM 2325 N N . ALA A 1 278 ? 6.181 0.147 7.352 1.00 57.59 278 ALA A N 1
ATOM 2326 C CA . ALA A 1 278 ? 6.099 0.429 5.920 1.00 57.59 278 ALA A CA 1
ATOM 2327 C C . ALA A 1 278 ? 6.522 1.870 5.602 1.00 57.59 278 ALA A C 1
ATOM 2329 O O . ALA A 1 278 ? 5.899 2.844 6.020 1.00 57.59 278 ALA A O 1
ATOM 2330 N N . LYS A 1 279 ? 7.582 2.015 4.795 1.00 59.88 279 LYS A N 1
ATOM 2331 C CA . LYS A 1 279 ? 8.076 3.323 4.343 1.00 59.88 279 LYS A CA 1
ATOM 2332 C C . LYS A 1 279 ? 7.314 3.808 3.114 1.00 59.88 279 LYS A C 1
ATOM 2334 O O . LYS A 1 279 ? 7.801 3.698 1.990 1.00 59.88 279 LYS A O 1
ATOM 2339 N N . HIS A 1 280 ? 6.158 4.418 3.336 1.00 58.56 280 HIS A N 1
ATOM 2340 C CA . HIS A 1 280 ? 5.319 4.956 2.265 1.00 58.56 280 HIS A CA 1
ATOM 2341 C C . HIS A 1 280 ? 5.992 6.125 1.525 1.00 58.56 280 HIS A C 1
ATOM 2343 O O . HIS A 1 280 ? 6.588 7.005 2.142 1.00 58.56 280 HIS A O 1
ATOM 2349 N N . ALA A 1 281 ? 5.914 6.185 0.196 1.00 57.56 281 ALA A N 1
ATOM 2350 C CA . ALA A 1 281 ? 6.272 7.411 -0.524 1.00 57.56 281 ALA A CA 1
ATOM 2351 C C . ALA A 1 281 ? 5.305 8.556 -0.152 1.00 57.56 281 ALA A C 1
ATOM 2353 O O . ALA A 1 281 ? 4.158 8.303 0.211 1.00 57.56 281 ALA A O 1
ATOM 2354 N N . PHE A 1 282 ? 5.714 9.820 -0.317 1.00 51.81 282 PHE A N 1
ATOM 2355 C CA . PHE A 1 282 ? 4.833 10.978 -0.066 1.00 51.81 282 PHE A CA 1
ATOM 2356 C C . PHE A 1 282 ? 3.512 10.921 -0.863 1.00 51.81 282 PHE A C 1
ATOM 2358 O O . PHE A 1 282 ? 2.497 11.438 -0.416 1.00 51.81 282 PHE A O 1
ATOM 2365 N N . ARG A 1 283 ? 3.515 10.233 -2.015 1.00 57.28 283 ARG A N 1
ATOM 2366 C CA . ARG A 1 283 ? 2.344 9.957 -2.865 1.00 57.28 283 ARG A CA 1
ATOM 2367 C C . ARG A 1 283 ? 2.058 8.448 -2.985 1.00 57.28 283 ARG A C 1
ATOM 2369 O O . ARG A 1 283 ? 1.793 7.973 -4.081 1.00 57.28 283 ARG A O 1
ATOM 2376 N N . SER A 1 284 ? 2.226 7.686 -1.902 1.00 58.19 284 SER A N 1
ATOM 2377 C CA . SER A 1 284 ? 2.102 6.218 -1.914 1.00 58.19 284 SER A CA 1
ATOM 2378 C C . SER A 1 284 ? 0.682 5.751 -2.230 1.00 58.19 284 SER A C 1
ATOM 2380 O O . SER A 1 284 ? -0.206 5.862 -1.393 1.00 58.19 284 SER A O 1
ATOM 2382 N N . ASP A 1 285 ? 0.500 5.139 -3.394 1.00 72.38 285 ASP A N 1
ATOM 2383 C CA . ASP A 1 285 ? -0.685 4.350 -3.737 1.00 72.38 285 ASP A CA 1
ATOM 2384 C C . ASP A 1 285 ? -0.500 2.886 -3.270 1.00 72.38 285 ASP A C 1
ATOM 2386 O O . ASP A 1 285 ? 0.605 2.333 -3.342 1.00 72.38 285 ASP A O 1
ATOM 2390 N N . PHE A 1 286 ? -1.571 2.218 -2.837 1.00 78.56 286 PHE A N 1
ATOM 2391 C CA . PHE A 1 286 ? -1.592 0.764 -2.600 1.00 78.56 286 PHE A CA 1
ATOM 2392 C C . PHE A 1 286 ? -1.291 -0.050 -3.870 1.00 78.56 286 PHE A C 1
ATOM 2394 O O . PHE A 1 286 ? -0.872 -1.199 -3.796 1.00 78.56 286 PHE A O 1
ATOM 2401 N N . ASN A 1 287 ? -1.407 0.565 -5.047 1.00 81.44 287 ASN A N 1
ATOM 2402 C CA . ASN A 1 287 ? -1.034 -0.026 -6.330 1.00 81.44 287 ASN A CA 1
ATOM 2403 C C . ASN A 1 287 ? 0.391 0.360 -6.809 1.00 81.44 287 ASN A C 1
ATOM 2405 O O . ASN A 1 287 ? 0.786 -0.026 -7.910 1.00 81.44 287 ASN A O 1
ATOM 2409 N N . ASP A 1 288 ? 1.166 1.162 -6.060 1.00 78.81 288 ASP A N 1
ATOM 2410 C CA . ASP A 1 288 ? 2.515 1.600 -6.473 1.00 78.81 288 ASP A CA 1
ATOM 2411 C C . ASP A 1 288 ? 3.620 0.640 -6.007 1.00 78.81 288 ASP A C 1
ATOM 2413 O O . ASP A 1 288 ? 3.934 0.559 -4.818 1.00 78.81 288 ASP A O 1
ATOM 2417 N N . PHE A 1 289 ? 4.262 -0.032 -6.968 1.00 83.56 289 PHE A N 1
ATOM 2418 C CA . PHE A 1 289 ? 5.361 -0.983 -6.771 1.00 83.56 289 PHE A CA 1
ATOM 2419 C C . PHE A 1 289 ? 6.635 -0.562 -7.526 1.00 83.56 289 PHE A C 1
ATOM 2421 O O . PHE A 1 289 ? 6.598 0.170 -8.521 1.00 83.56 289 PHE A O 1
ATOM 2428 N N . LYS A 1 290 ? 7.793 -1.075 -7.092 1.00 84.75 290 LYS A N 1
ATOM 2429 C CA . LYS A 1 290 ? 9.054 -0.915 -7.826 1.00 84.75 290 LYS A CA 1
ATOM 2430 C C . LYS A 1 290 ? 9.079 -1.871 -9.025 1.00 84.75 290 LYS A C 1
ATOM 2432 O O . LYS A 1 290 ? 9.196 -3.078 -8.855 1.00 84.75 290 LYS A O 1
ATOM 2437 N N . TYR A 1 291 ? 9.011 -1.327 -10.238 1.00 85.31 291 TYR A N 1
ATOM 2438 C CA . TYR A 1 291 ? 9.232 -2.104 -11.462 1.00 85.31 291 TYR A CA 1
ATOM 2439 C C . TYR A 1 291 ? 10.688 -2.590 -11.567 1.00 85.31 291 TYR A C 1
ATOM 2441 O O . TYR A 1 291 ? 11.615 -1.785 -11.442 1.00 85.31 291 TYR A O 1
ATOM 2449 N N . ASP A 1 292 ? 10.866 -3.872 -11.889 1.00 88.12 292 ASP A N 1
ATOM 2450 C CA . ASP A 1 292 ? 12.131 -4.471 -12.323 1.00 88.12 292 ASP A CA 1
ATOM 2451 C C . ASP A 1 292 ? 11.955 -5.126 -13.707 1.00 88.12 292 ASP A C 1
ATOM 2453 O O . ASP A 1 292 ? 10.839 -5.448 -14.114 1.00 88.12 292 ASP A O 1
ATOM 2457 N N . LYS A 1 293 ? 13.051 -5.295 -14.452 1.00 82.06 293 LYS A N 1
ATOM 2458 C CA . LYS A 1 293 ? 13.057 -5.990 -15.752 1.00 82.06 293 LYS A CA 1
ATOM 2459 C C . LYS A 1 293 ? 13.080 -7.509 -15.583 1.00 82.06 293 LYS A C 1
ATOM 2461 O O . LYS A 1 293 ? 12.744 -8.226 -16.521 1.00 82.06 293 LYS A O 1
ATOM 2466 N N . ASP A 1 294 ? 13.510 -8.004 -14.436 1.00 88.44 294 ASP A N 1
ATOM 2467 C CA . ASP A 1 294 ? 13.457 -9.425 -14.115 1.00 88.44 294 ASP A CA 1
ATOM 2468 C C . ASP A 1 294 ? 12.077 -9.799 -13.535 1.00 88.44 294 ASP A C 1
ATOM 2470 O O . ASP A 1 294 ? 11.491 -9.006 -12.795 1.00 88.44 294 ASP A O 1
ATOM 2474 N N . ASN A 1 295 ? 11.526 -10.961 -13.911 1.00 90.25 295 ASN A N 1
ATOM 2475 C CA . ASN A 1 295 ? 10.183 -11.366 -13.471 1.00 90.25 295 ASN A CA 1
ATOM 2476 C C . ASN A 1 295 ? 10.160 -11.749 -11.987 1.00 90.25 295 ASN A C 1
ATOM 2478 O O . ASN A 1 295 ? 9.289 -11.269 -11.266 1.00 90.25 295 ASN A O 1
ATOM 2482 N N . ASP A 1 296 ? 11.121 -12.540 -11.507 1.00 92.50 296 ASP A N 1
ATOM 2483 C CA . ASP A 1 296 ? 11.166 -12.948 -10.100 1.00 92.50 296 ASP A CA 1
ATOM 2484 C C . ASP A 1 296 ? 11.450 -11.743 -9.186 1.00 92.50 296 ASP A C 1
ATOM 2486 O O . ASP A 1 296 ? 10.799 -11.586 -8.153 1.00 92.50 296 ASP A O 1
ATOM 2490 N N . LYS A 1 297 ? 12.300 -10.793 -9.606 1.00 93.50 297 LYS A N 1
ATOM 2491 C CA . LYS A 1 297 ? 12.471 -9.515 -8.880 1.00 93.50 297 LYS A CA 1
ATOM 2492 C C . LYS A 1 297 ? 11.223 -8.638 -8.913 1.00 93.50 297 LYS A C 1
ATOM 2494 O O . LYS A 1 297 ? 10.986 -7.890 -7.965 1.00 93.50 297 LYS A O 1
ATOM 2499 N N . LEU A 1 298 ? 10.430 -8.672 -9.985 1.00 91.62 298 LEU A N 1
ATOM 2500 C CA . LEU A 1 298 ? 9.147 -7.968 -10.037 1.00 91.62 298 LEU A CA 1
ATOM 2501 C C . LEU A 1 298 ? 8.149 -8.588 -9.045 1.00 91.62 298 LEU A C 1
ATOM 2503 O O . LEU A 1 298 ? 7.534 -7.841 -8.283 1.00 91.62 298 LEU A O 1
ATOM 2507 N N . VAL A 1 299 ? 8.063 -9.922 -8.990 1.00 94.31 299 VAL A N 1
ATOM 2508 C CA . VAL A 1 299 ? 7.288 -10.667 -7.981 1.00 94.31 299 VAL A CA 1
ATOM 2509 C C . VAL A 1 299 ? 7.748 -10.298 -6.570 1.00 94.31 299 VAL A C 1
ATOM 2511 O O . VAL A 1 299 ? 6.920 -9.877 -5.766 1.00 94.31 299 VAL A O 1
ATOM 2514 N N . ASP A 1 300 ? 9.052 -10.345 -6.279 1.00 94.25 300 ASP A N 1
ATOM 2515 C CA . ASP A 1 300 ? 9.608 -9.972 -4.970 1.00 94.25 300 ASP A CA 1
ATOM 2516 C C . ASP A 1 300 ? 9.308 -8.514 -4.589 1.00 94.25 300 ASP A C 1
ATOM 2518 O O . ASP A 1 300 ? 8.973 -8.237 -3.438 1.00 94.25 300 ASP A O 1
ATOM 2522 N N . ASN A 1 301 ? 9.387 -7.564 -5.530 1.00 91.75 301 ASN A N 1
ATOM 2523 C CA . ASN A 1 301 ? 9.059 -6.158 -5.265 1.00 91.75 301 ASN A CA 1
ATOM 2524 C C . ASN A 1 301 ? 7.565 -5.954 -4.945 1.00 91.75 301 ASN A C 1
ATOM 2526 O O . ASN A 1 301 ? 7.235 -5.121 -4.097 1.00 91.75 301 ASN A O 1
ATOM 2530 N N . ILE A 1 302 ? 6.669 -6.698 -5.604 1.00 92.88 302 ILE A N 1
ATOM 2531 C CA . ILE A 1 302 ? 5.218 -6.668 -5.353 1.00 92.88 302 ILE A CA 1
ATOM 2532 C C . ILE A 1 302 ? 4.909 -7.338 -4.005 1.00 92.88 302 ILE A C 1
ATOM 2534 O O . ILE A 1 302 ? 4.321 -6.711 -3.123 1.00 92.88 302 ILE A O 1
ATOM 2538 N N . TYR A 1 303 ? 5.389 -8.567 -3.805 1.00 93.38 303 TYR A N 1
ATOM 2539 C CA . TYR A 1 303 ? 5.253 -9.344 -2.571 1.00 93.38 303 TYR A CA 1
ATOM 2540 C C . TYR A 1 303 ? 5.764 -8.581 -1.342 1.00 93.38 303 TYR A C 1
ATOM 2542 O O . TYR A 1 303 ? 5.081 -8.511 -0.317 1.00 93.38 303 TYR A O 1
ATOM 2550 N N . LYS A 1 304 ? 6.936 -7.942 -1.449 1.00 89.56 304 LYS A N 1
ATOM 2551 C CA . LYS A 1 304 ? 7.528 -7.159 -0.358 1.00 89.56 304 LYS A CA 1
ATOM 2552 C C . LYS A 1 304 ? 6.703 -5.926 -0.000 1.00 89.56 304 LYS A C 1
ATOM 2554 O O . LYS A 1 304 ? 6.558 -5.643 1.183 1.00 89.56 304 LYS A O 1
ATOM 2559 N N . LYS A 1 305 ? 6.137 -5.213 -0.982 1.00 87.88 305 LYS A N 1
ATOM 2560 C CA . LYS A 1 305 ? 5.212 -4.098 -0.712 1.00 87.88 305 LYS A CA 1
ATOM 2561 C C . LYS A 1 305 ? 4.016 -4.590 0.102 1.00 87.88 305 LYS A C 1
ATOM 2563 O O . LYS A 1 305 ? 3.746 -4.065 1.177 1.00 87.88 305 LYS A O 1
ATOM 2568 N N . ILE A 1 306 ? 3.337 -5.615 -0.406 1.00 89.69 306 ILE A N 1
ATOM 2569 C CA . ILE A 1 306 ? 2.090 -6.125 0.172 1.00 89.69 306 ILE A CA 1
ATOM 2570 C C . ILE A 1 306 ? 2.342 -6.646 1.587 1.00 89.69 306 ILE A C 1
ATOM 2572 O O . ILE A 1 306 ? 1.653 -6.238 2.512 1.00 89.69 306 ILE A O 1
ATOM 2576 N N . THR A 1 307 ? 3.379 -7.460 1.799 1.00 88.50 307 THR A N 1
ATOM 2577 C CA . THR A 1 307 ? 3.716 -7.981 3.137 1.00 88.50 307 THR A CA 1
ATOM 2578 C C . THR A 1 307 ? 4.173 -6.899 4.123 1.00 88.50 307 THR A C 1
ATOM 2580 O O . THR A 1 307 ? 3.880 -7.024 5.311 1.00 88.50 307 THR A O 1
ATOM 2583 N N . GLN A 1 308 ? 4.821 -5.816 3.672 1.00 83.19 308 GLN A N 1
ATOM 2584 C CA . GLN A 1 308 ? 5.149 -4.671 4.534 1.00 83.19 308 GLN A CA 1
ATOM 2585 C C . GLN A 1 308 ? 3.904 -3.871 4.939 1.00 83.19 308 GLN A C 1
ATOM 2587 O O . GLN A 1 308 ? 3.735 -3.567 6.116 1.00 83.19 308 GLN A O 1
ATOM 2592 N N . GLU A 1 309 ? 3.010 -3.568 3.999 1.00 82.81 309 GLU A N 1
ATOM 2593 C CA . GLU A 1 309 ? 1.786 -2.809 4.291 1.00 82.81 309 GLU A CA 1
ATOM 2594 C C . GLU A 1 309 ? 0.785 -3.653 5.105 1.00 82.81 309 GLU A C 1
ATOM 2596 O O . GLU A 1 309 ? 0.157 -3.145 6.033 1.00 82.81 309 GLU A O 1
ATOM 2601 N N . LEU A 1 310 ? 0.719 -4.967 4.858 1.00 85.69 310 LEU A N 1
ATOM 2602 C CA . LEU A 1 310 ? 0.003 -5.919 5.710 1.00 85.69 310 LEU A CA 1
ATOM 2603 C C . LEU A 1 310 ? 0.604 -6.009 7.113 1.00 85.69 310 LEU A C 1
ATOM 2605 O O . LEU A 1 310 ? -0.157 -6.180 8.060 1.00 85.69 310 LEU A O 1
ATOM 2609 N N . ALA A 1 311 ? 1.924 -5.906 7.299 1.00 80.50 311 ALA A N 1
ATOM 2610 C CA . ALA A 1 311 ? 2.514 -5.927 8.641 1.00 80.50 311 ALA A CA 1
ATOM 2611 C C . ALA A 1 311 ? 1.967 -4.783 9.514 1.00 80.50 311 ALA A C 1
ATOM 2613 O O . ALA A 1 311 ? 1.652 -5.008 10.682 1.00 80.50 311 ALA A O 1
ATOM 2614 N N . ASP A 1 312 ? 1.761 -3.601 8.931 1.00 76.38 312 ASP A N 1
ATOM 2615 C CA . ASP A 1 312 ? 1.142 -2.463 9.612 1.00 76.38 312 ASP A CA 1
ATOM 2616 C C . ASP A 1 312 ? -0.363 -2.647 9.838 1.00 76.38 312 ASP A C 1
ATOM 2618 O O . ASP A 1 312 ? -0.829 -2.440 10.961 1.00 76.38 312 ASP A O 1
ATOM 2622 N N . ILE A 1 313 ? -1.114 -3.144 8.846 1.00 79.62 313 ILE A N 1
ATOM 2623 C CA . ILE A 1 313 ? -2.534 -3.505 9.031 1.00 79.62 313 ILE A CA 1
ATOM 2624 C C . ILE A 1 313 ? -2.692 -4.551 10.151 1.00 79.62 313 ILE A C 1
ATOM 2626 O O . ILE A 1 313 ? -3.609 -4.465 10.963 1.00 79.62 313 ILE A O 1
ATOM 2630 N N . ASN A 1 314 ? -1.762 -5.502 10.271 1.00 78.19 314 ASN A N 1
ATOM 2631 C CA . ASN A 1 314 ? -1.761 -6.485 11.354 1.00 78.19 314 ASN A CA 1
ATOM 2632 C C . ASN A 1 314 ? -1.558 -5.852 12.739 1.00 78.19 314 ASN A C 1
ATOM 2634 O O . ASN A 1 314 ? -2.244 -6.262 13.669 1.00 78.19 314 ASN A O 1
ATOM 2638 N N . GLN A 1 315 ? -0.706 -4.828 12.892 1.00 74.31 315 GLN A N 1
ATOM 2639 C CA . GLN A 1 315 ? -0.589 -4.117 14.178 1.00 74.31 315 GLN A CA 1
ATOM 2640 C C . GLN A 1 315 ? -1.893 -3.399 14.575 1.00 74.31 315 GLN A C 1
ATOM 2642 O O . GLN A 1 315 ? -2.144 -3.177 15.759 1.00 74.31 315 GLN A O 1
ATOM 2647 N N . ILE A 1 316 ? -2.732 -3.049 13.597 1.00 73.38 316 ILE A N 1
ATOM 2648 C CA . ILE A 1 316 ? -4.058 -2.459 13.811 1.00 73.38 316 ILE A CA 1
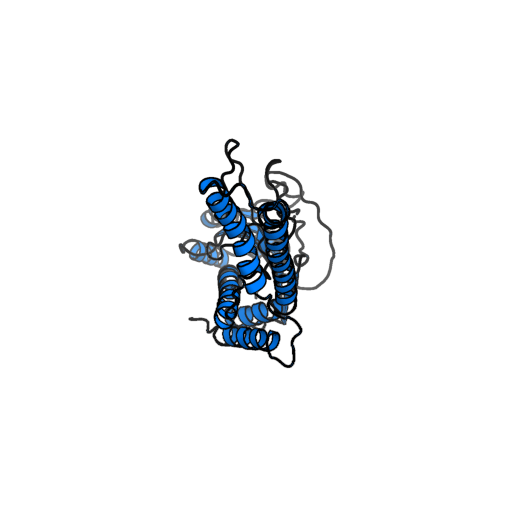ATOM 2649 C C . ILE A 1 316 ? -5.092 -3.549 14.131 1.00 73.38 316 ILE A C 1
ATOM 2651 O O . ILE A 1 316 ? -5.905 -3.381 15.039 1.00 73.38 316 ILE A O 1
ATOM 2655 N N . ASN A 1 317 ? -5.023 -4.701 13.461 1.00 74.31 317 ASN A N 1
ATOM 2656 C CA . ASN A 1 317 ? -5.873 -5.854 13.763 1.00 74.31 317 ASN A CA 1
ATOM 2657 C C . ASN A 1 317 ? -5.594 -6.430 15.157 1.00 74.31 317 ASN A C 1
ATOM 2659 O O . ASN A 1 317 ? -6.542 -6.794 15.846 1.00 74.31 317 ASN A O 1
ATOM 2663 N N . ASP A 1 318 ? -4.341 -6.451 15.621 1.00 74.81 318 ASP A N 1
ATOM 2664 C CA . ASP A 1 318 ? -3.991 -6.799 17.009 1.00 74.81 318 ASP A CA 1
ATOM 2665 C C . ASP A 1 318 ? -4.776 -5.936 18.020 1.00 74.81 318 ASP A C 1
ATOM 2667 O O . ASP A 1 318 ? -5.230 -6.427 19.052 1.00 74.81 318 ASP A O 1
ATOM 2671 N N . PHE A 1 319 ? -4.985 -4.651 17.711 1.00 71.44 319 PHE A N 1
ATOM 2672 C CA . PHE A 1 319 ? -5.770 -3.738 18.543 1.00 71.44 319 PHE A CA 1
ATOM 2673 C C . PHE A 1 319 ? -7.285 -3.955 18.419 1.00 71.44 319 PHE A C 1
ATOM 2675 O O . PHE A 1 319 ? -7.980 -3.934 19.433 1.00 71.44 319 PHE A O 1
ATOM 2682 N N . LEU A 1 320 ? -7.806 -4.219 17.217 1.00 71.31 320 LEU A N 1
ATOM 2683 C CA . LEU A 1 320 ? -9.221 -4.579 17.043 1.00 71.31 320 LEU A CA 1
ATOM 2684 C C . LEU A 1 320 ? -9.572 -5.891 17.783 1.00 71.31 320 LEU A C 1
ATOM 2686 O O . LEU A 1 320 ? -10.638 -5.978 18.390 1.00 71.31 320 LEU A O 1
ATOM 2690 N N . ASN A 1 321 ? -8.643 -6.859 17.813 1.00 72.94 321 ASN A N 1
ATOM 2691 C CA . ASN A 1 321 ? -8.720 -8.067 18.646 1.00 72.94 321 ASN A CA 1
ATOM 2692 C C . ASN A 1 321 ? -8.712 -7.733 20.149 1.00 72.94 321 ASN A C 1
ATOM 2694 O O . ASN A 1 321 ? -9.534 -8.255 20.896 1.00 72.94 321 ASN A O 1
ATOM 2698 N N . ILE A 1 322 ? -7.815 -6.848 20.607 1.00 72.19 322 ILE A N 1
ATOM 2699 C CA . ILE A 1 322 ? -7.765 -6.378 22.009 1.00 72.19 322 ILE A CA 1
ATOM 2700 C C . ILE A 1 322 ? -9.088 -5.734 22.447 1.00 72.19 322 ILE A C 1
ATOM 2702 O O . ILE A 1 322 ? -9.511 -5.910 23.592 1.00 72.19 322 ILE A O 1
ATOM 2706 N N . LEU A 1 323 ? -9.742 -5.005 21.542 1.00 67.19 323 LEU A N 1
ATOM 2707 C CA . LEU A 1 323 ? -11.053 -4.410 21.778 1.00 67.19 323 LEU A CA 1
ATOM 2708 C C . LEU A 1 323 ? -12.224 -5.393 21.603 1.00 67.19 323 LEU A C 1
ATOM 2710 O O . LEU A 1 323 ? -13.359 -4.997 21.865 1.00 67.19 323 LEU A O 1
ATOM 2714 N N . GLU A 1 324 ? -11.971 -6.654 21.229 1.00 67.56 324 GLU A N 1
ATOM 2715 C CA . GLU A 1 324 ? -12.965 -7.728 21.031 1.00 67.56 324 GLU A CA 1
ATOM 2716 C C . GLU A 1 324 ? -14.161 -7.244 20.194 1.00 67.56 324 GLU A C 1
ATOM 2718 O O . GLU A 1 324 ? -15.316 -7.314 20.617 1.00 67.56 324 GLU A O 1
ATOM 2723 N N . LEU A 1 325 ? -13.857 -6.651 19.039 1.00 58.72 325 LEU A N 1
ATOM 2724 C CA . LEU A 1 325 ? -14.845 -6.026 18.153 1.00 58.72 325 LEU A CA 1
ATOM 2725 C C . LEU A 1 325 ? -15.413 -6.996 17.103 1.00 58.72 325 LEU A C 1
ATOM 2727 O O . LEU A 1 325 ? -16.242 -6.586 16.292 1.00 58.72 325 LEU A O 1
ATOM 2731 N N . TYR A 1 326 ? -14.936 -8.248 17.090 1.00 55.47 326 TYR A N 1
ATOM 2732 C CA . TYR A 1 326 ? -15.275 -9.280 16.109 1.00 55.47 326 TYR A CA 1
ATOM 2733 C C . TYR A 1 326 ? -14.929 -10.707 16.561 1.00 55.47 326 TYR A C 1
ATOM 2735 O O . TYR A 1 326 ? -14.048 -10.898 17.425 1.00 55.47 326 TYR A O 1
#

Foldseek 3Di:
DPLDCVVLLVVLLVLLVQCVDPVNCLADQQDCCLQVQLVCLQVVLVVVVVVCVVVVVVPPDVVVVCCSNPVSNVSSPVSNVVSVVSNVVRVVSVLVSRDLQVSLLVLCCSLLVAHWPGKDKDQDFDDFPDQDPPCPVPPPVKDADSRWIWTWTDHPAKIKIWTWGWIFDDDPNDRDRPTFIKIKIKMDDDDDDDDDDHDDDDDDPPDPDQ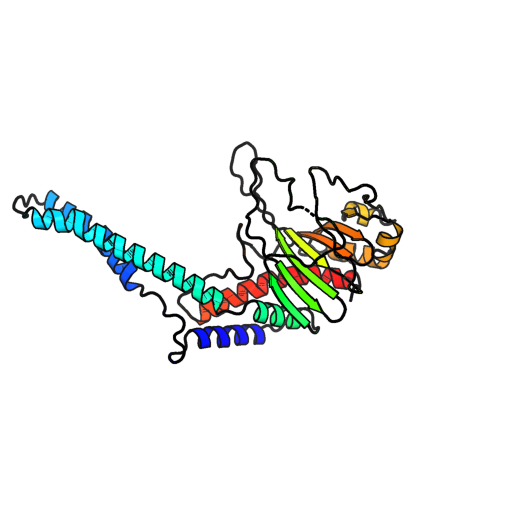KDFADDPPPPLSVQEREIESDNVQVCVLDPPQLSVLVVVQCPDPQAKGWPYWYTYNLMIITIIGGDFQDADSNRGSSDWDDDPDSSVRSVRNSVNSVRVVVNVSSVVSSCVSSVSD

Radius of gyration: 26.94 Å; Cα contacts (8 Å, |Δi|>4): 478; chains: 1; bounding box: 72×48×80 Å

Sequence (326 aa):
MNKNYESLKQLIKEDVEDVFKDSNKKIRRPWLGFFIIGVILIIISPIIWGILTATNQAEFNSWWKILLVMVLPVIGAFLAGFYQIQLTNFKKKLKSQINFNKYYKAGLQISIDREVNDCLIQNNKITSAFDLKEYSHLDSSWKLSKNHSFLNFDFKNFQASYGVVNYERYVNKKHEYCKQEFFQLICLEADKSHDFEMFFKTYKFNLDKGHNKVSLESTEFNKLVNLYSSDQIEARKVFPPIKMQKVLDSLNQKDKARFRFLFVKKNTIFGQIKTFNAKHAFRSDFNDFKYDKDNDKLVDNIYKKITQELADINQINDFLNILELY

Mean predicted aligned error: 12.28 Å

pLDDT: mean 71.66, std 18.23, range [25.64, 95.31]